Protein 6AIG (pdb70)

Foldseek 3Di:
DDPDPPPVQFFKKFKAQLVLVLLVLLLCVLFDQKWKWKQFQQGIWTWAGHPVNFKIKIKGDGCQLTPDIDGHPVDGMAIAIGGSVVVCVQSVVGDGPWMWMWTHDQFWIWIWIRDPDTDIDIGGRDDDDGDDDDDDPDDFQKKWKFFLVVVLVQLVVLVVFDFKWKWKDDQFKIKIWHDDDGDDIGIDIDGPPRPGTPDIHGNHIAMFMFGSVSVNSNSSSSVQARIWMWTHHHQAWIKIWGAGPSGMIMIMIGGTDD

Sequence (258 aa):
ATLDSEFTDYKAMFRYEAKVFKELVDSVSKILDEGLFIITGEGLRLRRGMDPARVALVDIEIPSSSFFDFYMAGDVERVELGVNMETLKGVVARAKKGDQLEVRVREDKVLFIVESVVLRRYLLPNLEVIVDVPEDISLEFDATATVIADVVKKTLRRDVELVGDIVEFDAGEDYLSIRSVGPERRRVETRLTRESPALIDLEVKEPATSSRYDVVGYLKRMLGVAKIAESIIELSFSTDKPLKMVFKSPDGSRVTYLLAPST

InterPro domains:
  IPR000730 Proliferating cell nuclear antigen, PCNA [MF_00317] (2-246)
  IPR000730 Proliferating cell nuclear antigen, PCNA [PTHR11352] (6-245)
  IPR022648 Proliferating cell nuclear antigen, PCNA, N-terminal [PF00705] (5-102)
  IPR022649 Proliferating cell nuclear antigen, PCNA, C-terminal [PF02747] (180-244)
  IPR022659 Proliferating cell nuclear antigen, PCNA, conserved site [PS01251] (31-54)
  IPR046938 DNA clamp superfamily [SSF55979] (4-116)
  IPR046938 DNA clamp superfamily [SSF55979] (126-244)

Structure (mmCIF, N/CA/C/O backbone):
data_6AIG
#
_entry.id   6AIG
#
_cell.length_a   69.028
_cell.length_b   69.028
_cell.length_c   120.857
_cell.angle_alpha   90.00
_cell.angle_beta   90.00
_cell.angle_gamma   90.00
#
_symmetry.space_group_name_H-M   'P 43 21 2'
#
loop_
_entity.id
_entity.type
_entity.pdbx_description
1 polymer 'DNA polymerase sliding clamp 1'
2 water water
#
loop_
_atom_site.group_PDB
_atom_site.id
_atom_site.type_symbol
_atom_site.label_atom_id
_atom_site.label_alt_id
_atom_site.label_comp_id
_atom_site.label_asym_id
_atom_site.label_entity_id
_atom_site.label_seq_id
_atom_site.pdbx_PDB_ins_code
_atom_site.Cartn_x
_atom_site.Cartn_y
_atom_site.Cartn_z
_atom_site.occupancy
_atom_site.B_iso_or_equiv
_atom_site.auth_seq_id
_atom_site.auth_comp_id
_atom_site.auth_asym_id
_atom_site.auth_atom_id
_atom_site.pdbx_PDB_model_num
ATOM 1 N N . ALA A 1 5 ? 44.385 36.555 21.494 1.00 38.03 5 ALA A N 1
ATOM 2 C CA . ALA A 1 5 ? 45.217 36.481 20.277 1.00 33.34 5 ALA A CA 1
ATOM 3 C C . ALA A 1 5 ? 46.123 35.243 20.375 1.00 28.34 5 ALA A C 1
ATOM 4 O O . ALA A 1 5 ? 46.466 34.755 21.456 1.00 25.98 5 ALA A O 1
ATOM 6 N N . THR A 1 6 ? 46.461 34.722 19.206 1.00 26.98 6 THR A N 1
ATOM 7 C CA . THR A 1 6 ? 47.267 33.539 19.072 1.00 26.53 6 THR A CA 1
ATOM 8 C C . THR A 1 6 ? 48.437 33.955 18.205 1.00 23.10 6 THR A C 1
ATOM 9 O O . THR A 1 6 ? 48.378 35.028 17.633 1.00 22.87 6 THR A O 1
ATOM 13 N N . LEU A 1 7 ? 49.386 33.041 17.999 1.00 21.10 7 LEU A N 1
ATOM 14 C CA . LEU A 1 7 ? 50.491 33.303 17.118 1.00 22.64 7 LEU A CA 1
ATOM 15 C C . LEU A 1 7 ? 50.069 33.205 15.649 1.00 27.15 7 LEU A C 1
ATOM 16 O O . LEU A 1 7 ? 50.827 33.583 14.807 1.00 31.18 7 LEU A O 1
ATOM 21 N N . ASP A 1 8 ? 48.884 32.681 15.370 1.00 31.00 8 ASP A N 1
ATOM 22 C CA . ASP A 1 8 ? 48.336 32.659 13.972 1.00 33.13 8 ASP A CA 1
ATOM 23 C C . ASP A 1 8 ? 47.892 34.078 13.565 1.00 34.74 8 ASP A C 1
ATOM 24 O O . ASP A 1 8 ? 47.235 34.785 14.319 1.00 35.14 8 ASP A O 1
ATOM 29 N N . SER A 1 9 ? 48.271 34.495 12.358 1.00 40.93 9 SER A N 1
ATOM 30 C CA . SER A 1 9 ? 47.879 35.812 11.855 1.00 49.90 9 SER A CA 1
ATOM 31 C C . SER A 1 9 ? 46.719 35.706 10.841 1.00 53.07 9 SER A C 1
ATOM 32 O O . SER A 1 9 ? 46.105 36.744 10.527 1.00 52.42 9 SER A O 1
ATOM 35 N N . GLU A 1 10 ? 46.409 34.479 10.365 1.00 46.98 10 GLU A N 1
ATOM 36 C CA . GLU A 1 10 ? 45.381 34.235 9.326 1.00 48.26 10 GLU A CA 1
ATOM 37 C C . GLU A 1 10 ? 44.183 33.496 9.950 1.00 49.74 10 GLU A C 1
ATOM 38 O O . GLU A 1 10 ? 44.373 32.536 10.730 1.00 42.46 10 GLU A O 1
ATOM 39 N N . PHE A 1 11 ? 42.967 33.998 9.657 1.00 50.74 11 PHE A N 1
ATOM 40 C CA . PHE A 1 11 ? 41.677 33.304 9.894 1.00 49.57 11 PHE A CA 1
ATOM 41 C C . PHE A 1 11 ? 41.361 33.168 11.397 1.00 51.18 11 PHE A C 1
ATOM 42 O O . PHE A 1 11 ? 40.924 32.111 11.853 1.00 45.36 11 PHE A O 1
ATOM 50 N N . THR A 1 12 ? 41.451 34.284 12.127 1.00 47.44 12 THR A N 1
ATOM 51 C CA . THR A 1 12 ? 41.555 34.299 13.577 1.00 48.60 12 THR A CA 1
ATOM 52 C C . THR A 1 12 ? 40.166 34.348 14.239 1.00 46.64 12 THR A C 1
ATOM 53 O O . THR A 1 12 ? 40.039 34.158 15.428 1.00 48.45 12 THR A O 1
ATOM 57 N N . ASP A 1 13 ? 39.121 34.568 13.446 1.00 48.04 13 ASP A N 1
ATOM 58 C CA . ASP A 1 13 ? 37.732 34.582 13.919 1.00 45.93 13 ASP A CA 1
ATOM 59 C C . ASP A 1 13 ? 37.126 33.159 13.886 1.00 34.97 13 ASP A C 1
ATOM 60 O O . ASP A 1 13 ? 36.075 32.925 14.486 1.00 35.67 13 ASP A O 1
ATOM 65 N N . TYR A 1 14 ? 37.800 32.199 13.246 1.00 31.10 14 TYR A N 1
ATOM 66 C CA . TYR A 1 14 ? 37.270 30.802 13.116 1.00 28.71 14 TYR A CA 1
ATOM 67 C C . TYR A 1 14 ? 37.525 29.988 14.400 1.00 28.60 14 TYR A C 1
ATOM 68 O O . TYR A 1 14 ? 38.456 30.234 15.092 1.00 32.42 14 TYR A O 1
ATOM 77 N N . LYS A 1 15 ? 36.661 29.021 14.716 1.00 24.07 15 LYS A N 1
ATOM 78 C CA . LYS A 1 15 ? 36.724 28.318 15.956 1.00 25.73 15 LYS A CA 1
ATOM 79 C C . LYS A 1 15 ? 37.400 26.956 15.773 1.00 24.20 15 LYS A C 1
ATOM 80 O O . LYS A 1 15 ? 37.802 26.365 16.740 1.00 24.06 15 LYS A O 1
ATOM 84 N N . ALA A 1 16 ? 37.403 26.408 14.557 1.00 18.42 16 ALA A N 1
ATOM 85 C CA . ALA A 1 16 ? 38.082 25.165 14.271 1.00 18.67 16 ALA A CA 1
ATOM 86 C C . ALA A 1 16 ? 38.581 25.199 12.844 1.00 17.09 16 ALA A C 1
ATOM 87 O O . ALA A 1 16 ? 38.045 25.927 11.981 1.00 16.62 16 ALA A O 1
ATOM 89 N N . MET A 1 17 ? 39.620 24.433 12.599 1.00 19.37 17 MET A N 1
ATOM 90 C CA . MET A 1 17 ? 40.133 24.238 11.247 1.00 22.72 17 MET A CA 1
ATOM 91 C C . MET A 1 17 ? 40.633 22.813 11.131 1.00 19.14 17 MET A C 1
ATOM 92 O O . MET A 1 17 ? 41.118 22.205 12.115 1.00 19.60 17 MET A O 1
ATOM 97 N N . PHE A 1 18 ? 40.540 22.285 9.928 1.00 17.84 18 PHE A N 1
ATOM 98 C CA . PHE A 1 18 ? 41.238 21.089 9.602 1.00 19.97 18 PHE A CA 1
ATOM 99 C C . PHE A 1 18 ? 41.643 21.096 8.144 1.00 19.62 18 PHE A C 1
ATOM 100 O O . PHE A 1 18 ? 41.081 21.851 7.294 1.00 16.53 18 PHE A O 1
ATOM 108 N N . ARG A 1 19 ? 42.621 20.259 7.859 1.00 17.44 19 ARG A N 1
ATOM 109 C CA . ARG A 1 19 ? 43.047 20.014 6.525 1.00 22.05 19 ARG A CA 1
ATOM 110 C C . ARG A 1 19 ? 43.114 18.518 6.343 1.00 23.37 19 ARG A C 1
ATOM 111 O O . ARG A 1 19 ? 43.628 17.813 7.255 1.00 25.04 19 ARG A O 1
ATOM 116 N N . TYR A 1 20 ? 42.722 18.083 5.151 1.00 21.71 20 TYR A N 1
ATOM 117 C CA . TYR A 1 20 ? 42.485 16.709 4.834 1.00 24.17 20 TYR A CA 1
ATOM 118 C C . TYR A 1 20 ? 42.626 16.526 3.324 1.00 24.70 20 TYR A C 1
ATOM 119 O O . TYR A 1 20 ? 42.740 17.485 2.558 1.00 24.62 20 TYR A O 1
ATOM 128 N N . GLU A 1 21 ? 42.643 15.278 2.904 1.00 25.77 21 GLU A N 1
ATOM 129 C CA . GLU A 1 21 ? 42.725 14.921 1.499 1.00 29.66 21 GLU A CA 1
ATOM 130 C C . GLU A 1 21 ? 41.341 15.138 0.859 1.00 26.61 21 GLU A C 1
ATOM 131 O O . GLU A 1 21 ? 40.384 14.472 1.216 1.00 23.73 21 GLU A O 1
ATOM 137 N N . ALA A 1 22 ? 41.272 16.034 -0.118 1.00 24.08 22 ALA A N 1
ATOM 138 C CA . ALA A 1 22 ? 40.020 16.413 -0.761 1.00 27.05 22 ALA A CA 1
ATOM 139 C C . ALA A 1 22 ? 39.323 15.193 -1.379 1.00 27.50 22 ALA A C 1
ATOM 140 O O . ALA A 1 22 ? 38.067 15.122 -1.372 1.00 23.32 22 ALA A O 1
ATOM 142 N N . LYS A 1 23 ? 40.101 14.248 -1.933 1.00 26.35 23 LYS A N 1
ATOM 143 C CA . LYS A 1 23 ? 39.498 13.104 -2.645 1.00 31.27 23 LYS A CA 1
ATOM 144 C C . LYS A 1 23 ? 38.870 12.139 -1.636 1.00 27.44 23 LYS A C 1
ATOM 145 O O . LYS A 1 23 ? 37.847 11.591 -1.910 1.00 25.97 23 LYS A O 1
ATOM 148 N N . VAL A 1 24 ? 39.503 11.933 -0.486 1.00 28.69 24 VAL A N 1
ATOM 149 C CA . VAL A 1 24 ? 38.932 11.030 0.506 1.00 30.59 24 VAL A CA 1
ATOM 150 C C . VAL A 1 24 ? 37.697 11.728 1.109 1.00 28.73 2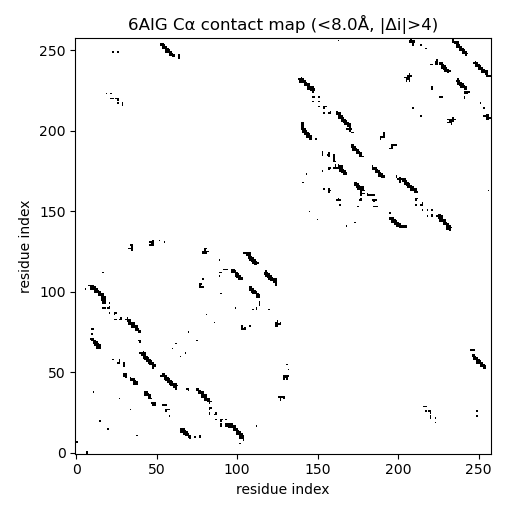4 VAL A C 1
ATOM 151 O O . VAL A 1 24 ? 36.660 11.128 1.266 1.00 28.24 24 VAL A O 1
ATOM 155 N N . PHE A 1 25 ? 37.797 13.035 1.344 1.00 25.53 25 PHE A N 1
ATOM 156 C CA . PHE A 1 25 ? 36.679 13.770 1.873 1.00 25.49 25 PHE A CA 1
ATOM 157 C C . PHE A 1 25 ? 35.473 13.691 0.915 1.00 25.41 25 PHE A C 1
ATOM 158 O O . PHE A 1 25 ? 34.333 13.483 1.361 1.00 24.33 25 PHE A O 1
ATOM 166 N N . LYS A 1 26 ? 35.722 13.747 -0.401 1.00 23.57 26 LYS A N 1
ATOM 167 C CA . LYS A 1 26 ? 34.686 13.654 -1.406 1.00 22.14 26 LYS A CA 1
ATOM 168 C C . LYS A 1 26 ? 33.989 12.294 -1.286 1.00 22.59 26 LYS A C 1
ATOM 169 O O . LYS A 1 26 ? 32.773 12.162 -1.422 1.00 19.04 26 LYS A O 1
ATOM 173 N N . GLU A 1 27 ? 34.785 11.252 -1.094 1.00 22.53 27 GLU A N 1
ATOM 174 C CA . GLU A 1 27 ? 34.224 9.902 -0.884 1.00 26.34 27 GLU A CA 1
ATOM 175 C C . GLU A 1 27 ? 33.414 9.843 0.424 1.00 23.20 27 GLU A C 1
ATOM 176 O O . GLU A 1 27 ? 32.382 9.218 0.463 1.00 19.05 27 GLU A O 1
ATOM 182 N N . LEU A 1 28 ? 33.896 10.471 1.511 1.00 21.90 28 LEU A N 1
ATOM 183 C CA . LEU A 1 28 ? 33.132 10.467 2.737 1.00 21.62 28 LEU A CA 1
ATOM 184 C C . LEU A 1 28 ? 31.818 11.248 2.569 1.00 21.50 28 LEU A C 1
ATOM 185 O O . LEU A 1 28 ? 30.738 10.766 2.964 1.00 18.90 28 LEU A O 1
ATOM 190 N N . VAL A 1 29 ? 31.873 12.405 1.889 1.00 18.83 29 VAL A N 1
ATOM 191 C CA . VAL A 1 29 ? 30.686 13.175 1.634 1.00 19.95 29 VAL A CA 1
ATOM 192 C C . VAL A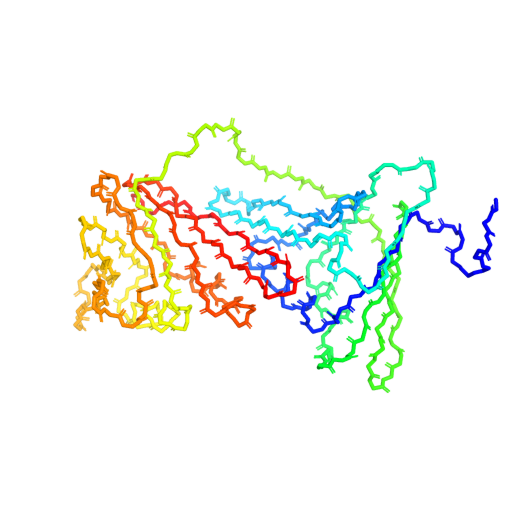 1 29 ? 29.652 12.369 0.840 1.00 19.07 29 VAL A C 1
ATOM 193 O O . VAL A 1 29 ? 28.468 12.431 1.131 1.00 17.67 29 VAL A O 1
ATOM 197 N N . ASP A 1 30 ? 30.080 11.727 -0.239 1.00 19.87 30 ASP A N 1
ATOM 198 C CA . ASP A 1 30 ? 29.188 10.927 -1.077 1.00 25.27 30 ASP A CA 1
ATOM 199 C C . ASP A 1 30 ? 28.513 9.810 -0.247 1.00 22.64 30 ASP A C 1
ATOM 200 O O . ASP A 1 30 ? 27.323 9.539 -0.383 1.00 22.62 30 ASP A O 1
ATOM 205 N N . SER A 1 31 ? 29.286 9.184 0.642 1.00 21.37 31 SER A N 1
ATOM 206 C CA . SER A 1 31 ? 28.740 8.119 1.483 1.00 22.32 31 SER A CA 1
ATOM 207 C C . SER A 1 31 ? 27.587 8.645 2.369 1.00 21.05 31 SER A C 1
ATOM 208 O O . SER A 1 31 ? 26.609 7.957 2.584 1.00 24.98 31 SER A O 1
ATOM 211 N N . VAL A 1 32 ? 27.670 9.893 2.836 1.00 21.14 32 VAL A N 1
ATOM 212 C CA . VAL A 1 32 ? 26.686 10.467 3.691 1.00 19.06 32 VAL A CA 1
AT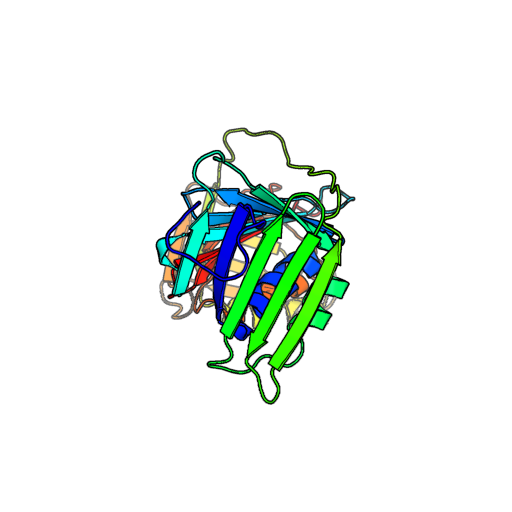OM 213 C C . VAL A 1 32 ? 25.467 10.855 2.841 1.00 18.34 32 VAL A C 1
ATOM 214 O O . VAL A 1 32 ? 24.305 10.638 3.247 1.00 16.93 32 VAL A O 1
ATOM 218 N N . SER A 1 33 ? 25.724 11.441 1.661 1.00 18.72 33 SER A N 1
ATOM 219 C CA . SER A 1 33 ? 24.677 11.948 0.784 1.00 21.77 33 SER A CA 1
ATOM 220 C C . SER A 1 33 ? 23.715 10.818 0.384 1.00 24.25 33 SER A C 1
ATOM 221 O O . SER A 1 33 ? 22.627 11.111 0.001 1.00 19.33 33 SER A O 1
ATOM 224 N N . LYS A 1 34 ? 24.125 9.553 0.496 1.00 24.94 34 LYS A N 1
ATOM 225 C CA . LYS A 1 34 ? 23.242 8.417 0.098 1.00 29.01 34 LYS A CA 1
ATOM 226 C C . LYS A 1 34 ? 22.110 8.286 1.128 1.00 27.45 34 LYS A C 1
ATOM 227 O O . LYS A 1 34 ? 21.035 7.821 0.833 1.00 29.40 34 LYS A O 1
ATOM 233 N N . ILE A 1 35 ? 22.359 8.772 2.342 1.00 23.77 35 ILE A N 1
ATOM 234 C CA . ILE A 1 35 ? 21.416 8.637 3.453 1.00 23.31 35 ILE A CA 1
ATOM 235 C C . ILE A 1 35 ? 20.728 9.967 3.787 1.00 23.62 35 ILE A C 1
ATOM 236 O O . ILE A 1 35 ? 19.543 9.938 4.086 1.00 23.94 35 ILE A O 1
ATOM 241 N N . LEU A 1 36 ? 21.501 11.067 3.859 1.00 20.23 36 LEU A N 1
ATOM 242 C CA . LEU A 1 36 ? 21.096 12.345 4.452 1.00 22.69 36 LEU A CA 1
ATOM 243 C C . LEU A 1 36 ? 21.124 13.428 3.377 1.00 21.75 36 LEU A C 1
ATOM 244 O O . LEU A 1 36 ? 22.087 13.477 2.631 1.00 23.03 36 LEU A O 1
ATOM 249 N N . ASP A 1 37 ? 20.164 14.347 3.402 1.00 23.45 37 ASP A N 1
ATOM 250 C CA . ASP A 1 37 ? 20.286 15.597 2.625 1.00 28.25 37 ASP A CA 1
ATOM 251 C C . ASP A 1 37 ? 21.190 16.621 3.343 1.00 24.21 37 ASP A C 1
ATOM 252 O O . ASP A 1 37 ? 21.955 17.267 2.708 1.00 22.86 37 ASP A O 1
ATOM 257 N N . GLU A 1 38 ? 20.955 16.888 4.626 1.00 21.18 38 GLU A N 1
ATOM 258 C CA . GLU A 1 38 ? 21.782 17.815 5.407 1.00 23.30 38 GLU A CA 1
ATOM 259 C C . GLU A 1 38 ? 22.389 17.020 6.563 1.00 23.56 38 GLU A C 1
ATOM 260 O O . GLU A 1 38 ? 21.698 16.145 7.118 1.00 23.23 38 GLU A O 1
ATOM 266 N N . GLY A 1 39 ? 23.657 17.303 6.897 1.00 19.13 39 GLY A N 1
ATOM 267 C CA . GLY A 1 39 ? 24.301 16.629 7.955 1.00 19.38 39 GLY A CA 1
ATOM 268 C C . GLY A 1 39 ? 24.915 17.609 8.913 1.00 17.10 39 GLY A C 1
ATOM 269 O O . GLY A 1 39 ? 25.213 18.743 8.560 1.00 18.94 39 GLY A O 1
ATOM 270 N N . LEU A 1 40 ? 25.041 17.176 10.156 1.00 16.33 40 LEU A N 1
ATOM 271 C CA . LEU A 1 40 ? 25.662 17.957 11.148 1.00 16.92 40 LEU A CA 1
ATOM 272 C C . LEU A 1 40 ? 26.978 17.261 11.530 1.00 16.80 40 LEU A C 1
ATOM 273 O O . LEU A 1 40 ? 26.949 16.226 12.149 1.00 21.08 40 LEU A O 1
ATOM 278 N N . PHE A 1 41 ? 28.094 17.802 11.069 1.00 14.95 41 PHE A N 1
ATOM 279 C CA . PHE A 1 41 ? 29.393 17.372 11.513 1.00 15.88 41 PHE A CA 1
ATOM 280 C C . PHE A 1 41 ? 29.704 18.032 12.843 1.00 16.56 41 PHE A C 1
ATOM 281 O O . PHE A 1 41 ? 29.394 19.230 13.037 1.00 17.95 41 PHE A O 1
ATOM 289 N N . ILE A 1 42 ? 30.341 17.280 13.718 1.00 14.07 42 ILE A N 1
ATOM 290 C CA . ILE A 1 42 ? 30.796 17.802 14.982 1.00 19.13 42 ILE A CA 1
ATOM 291 C C . ILE A 1 42 ? 32.315 17.706 14.990 1.00 18.54 42 ILE A C 1
ATOM 292 O O . ILE A 1 42 ? 32.859 16.642 14.701 1.00 18.22 42 ILE A O 1
ATOM 297 N N . ILE A 1 43 ? 32.975 18.801 15.346 1.00 17.37 43 ILE A N 1
ATOM 298 C CA . ILE A 1 43 ? 34.390 18.813 15.537 1.00 17.73 43 ILE A CA 1
ATOM 299 C C . ILE A 1 43 ? 34.652 18.951 17.041 1.00 17.65 43 ILE A C 1
ATOM 300 O O . ILE A 1 43 ? 34.136 19.867 17.650 1.00 16.19 43 ILE A O 1
ATOM 305 N N . THR A 1 44 ? 35.433 18.010 17.579 1.00 17.09 44 THR A N 1
ATOM 306 C CA . THR A 1 44 ? 35.956 18.032 18.930 1.00 19.68 44 THR A CA 1
ATOM 307 C C . THR A 1 44 ? 37.447 17.701 18.880 1.00 20.94 44 THR A C 1
ATOM 308 O O . THR A 1 44 ? 38.024 17.349 17.808 1.00 18.53 44 THR A O 1
ATOM 312 N N . GLY A 1 45 ? 38.070 17.731 20.064 1.00 21.17 45 GLY A N 1
ATOM 313 C CA . GLY A 1 45 ? 39.457 17.307 20.222 1.00 21.70 45 GLY A CA 1
ATOM 314 C C . GLY A 1 45 ? 39.691 15.918 19.692 1.00 21.79 45 GLY A C 1
ATOM 315 O O . GLY A 1 45 ? 40.756 15.614 19.254 1.00 26.98 45 GLY A O 1
ATOM 316 N N . GLU A 1 46 ? 38.671 15.065 19.672 1.00 20.24 46 GLU A N 1
ATOM 317 C CA . GLU A 1 46 ? 38.852 13.689 19.165 1.00 22.04 46 GLU A CA 1
ATOM 318 C C . GLU A 1 46 ? 38.887 13.627 17.629 1.00 21.34 46 GLU A C 1
ATOM 319 O O . GLU A 1 46 ? 39.343 12.651 17.094 1.00 19.70 46 GLU A O 1
ATOM 321 N N . GLY A 1 47 ? 38.351 14.648 16.952 1.00 19.85 47 GLY A N 1
ATOM 322 C CA . GLY A 1 47 ? 38.310 14.683 15.493 1.00 20.66 47 GLY A CA 1
ATOM 323 C C . GLY A 1 47 ? 36.909 15.042 15.015 1.00 18.50 47 GLY A C 1
ATOM 324 O O . GLY A 1 47 ? 36.234 15.787 15.677 1.00 18.11 47 GLY A O 1
ATOM 325 N N . LEU A 1 48 ? 36.519 14.510 13.849 1.00 15.99 48 LEU A N 1
ATOM 326 C CA . LEU A 1 48 ? 35.291 14.882 13.158 1.00 16.75 48 LEU A CA 1
ATOM 327 C C . LEU A 1 48 ? 34.360 13.673 13.236 1.00 17.02 48 LEU A C 1
ATOM 328 O O . LEU A 1 48 ? 34.811 12.541 13.121 1.00 15.63 48 LEU A O 1
ATOM 333 N N . ARG A 1 49 ? 33.093 13.932 13.517 1.00 16.15 49 ARG A N 1
ATOM 334 C CA . ARG A 1 49 ? 32.085 12.870 13.633 1.00 18.08 49 ARG A CA 1
ATOM 335 C C . ARG A 1 49 ? 30.776 13.387 13.012 1.00 18.69 49 ARG A C 1
ATOM 336 O O . ARG A 1 49 ? 30.422 14.584 13.154 1.00 14.74 49 ARG A O 1
ATOM 344 N N . LEU A 1 50 ? 30.053 12.500 12.346 1.00 15.68 50 LEU A N 1
ATOM 345 C CA . LEU A 1 50 ? 28.709 12.750 11.928 1.00 16.18 50 LEU A CA 1
ATOM 346 C C . LEU A 1 50 ? 27.929 11.451 12.136 1.00 18.30 50 LEU A C 1
ATOM 347 O O . LEU A 1 50 ? 28.451 10.358 11.835 1.00 15.80 50 LEU A O 1
ATOM 352 N N . ARG A 1 51 ? 26.672 11.572 12.558 1.00 16.99 51 ARG A N 1
ATOM 353 C CA A ARG A 1 51 ? 25.805 10.395 12.665 0.50 18.35 51 ARG A CA 1
ATOM 354 C CA B ARG A 1 51 ? 25.805 10.413 12.688 0.50 19.69 51 ARG A CA 1
ATOM 355 C C . ARG A 1 51 ? 24.374 10.865 12.400 1.00 20.96 51 ARG A C 1
ATOM 356 O O . ARG A 1 51 ? 23.914 11.845 13.008 1.00 25.25 51 ARG A O 1
ATOM 371 N N . GLY A 1 52 ? 23.676 10.214 11.472 1.00 17.24 52 GLY A N 1
ATOM 372 C CA . GLY A 1 52 ? 22.251 10.576 11.335 1.00 17.65 52 GLY A CA 1
ATOM 373 C C . GLY A 1 52 ? 21.513 9.550 10.517 1.00 17.10 52 GLY A C 1
ATOM 374 O O . GLY A 1 52 ? 22.130 8.701 9.827 1.00 12.45 52 GLY A O 1
ATOM 375 N N . MET A 1 53 ? 20.186 9.618 10.634 1.00 18.34 53 MET A N 1
ATOM 376 C CA . MET A 1 53 ? 19.289 8.700 10.001 1.00 20.13 53 MET A CA 1
ATOM 377 C C . MET A 1 53 ? 18.645 9.436 8.854 1.00 20.88 53 MET A C 1
ATOM 378 O O . MET A 1 53 ? 18.451 10.656 8.894 1.00 22.94 53 MET A O 1
ATOM 383 N N . ASP A 1 54 ? 18.212 8.656 7.882 1.00 18.59 54 ASP A N 1
ATOM 384 C CA . ASP A 1 54 ? 17.352 9.153 6.862 1.00 19.53 54 ASP A CA 1
ATOM 385 C C . ASP A 1 54 ? 15.964 9.455 7.445 1.00 20.45 54 ASP A C 1
ATOM 386 O O . ASP A 1 54 ? 15.618 9.006 8.547 1.00 17.18 54 ASP A O 1
ATOM 391 N N . PRO A 1 55 ? 15.114 10.195 6.707 1.00 25.52 55 PRO A N 1
ATOM 392 C CA . PRO A 1 55 ? 13.786 10.577 7.202 1.00 27.28 55 PRO A CA 1
ATOM 393 C C . PRO A 1 55 ? 12.861 9.390 7.528 1.00 29.07 55 PRO A C 1
ATOM 394 O O . PRO A 1 55 ? 12.059 9.452 8.470 1.00 29.84 55 PRO A O 1
ATOM 398 N N . ALA A 1 56 ? 13.011 8.281 6.807 1.00 25.93 56 ALA A N 1
ATOM 399 C CA . ALA A 1 56 ? 12.199 7.091 7.037 1.00 26.76 56 ALA A CA 1
ATOM 400 C C . ALA A 1 56 ? 12.692 6.335 8.285 1.00 23.19 56 ALA A C 1
ATOM 401 O O . ALA A 1 56 ? 12.041 5.472 8.777 1.00 21.59 56 ALA A O 1
ATOM 403 N N . ARG A 1 57 ? 13.861 6.687 8.829 1.00 19.16 57 ARG A N 1
ATOM 404 C CA . ARG A 1 57 ? 14.426 6.052 9.958 1.00 19.98 57 ARG A CA 1
ATOM 405 C C . ARG A 1 57 ? 14.742 4.599 9.627 1.00 18.24 57 ARG A C 1
ATOM 406 O O . ARG A 1 57 ? 14.716 3.751 10.491 1.00 16.87 57 ARG A O 1
ATOM 414 N N . VAL A 1 58 ? 15.068 4.348 8.364 1.00 16.47 58 VAL A N 1
ATOM 415 C CA . VAL A 1 58 ? 15.396 2.984 7.962 1.00 18.15 58 VAL A CA 1
ATOM 416 C C . VAL A 1 58 ? 16.915 2.793 7.868 1.00 16.35 58 VAL A C 1
ATOM 417 O O . VAL A 1 58 ? 17.408 1.647 7.963 1.00 18.16 58 VAL A O 1
ATOM 421 N N . ALA A 1 59 ? 17.668 3.880 7.651 1.00 14.19 59 ALA A N 1
ATOM 422 C CA . ALA A 1 59 ? 19.086 3.754 7.461 1.00 13.69 59 ALA A CA 1
ATOM 423 C C . ALA A 1 59 ? 19.789 4.827 8.255 1.00 14.06 59 ALA A C 1
ATOM 424 O O . ALA A 1 59 ? 19.230 5.929 8.402 1.00 12.20 59 ALA A O 1
ATOM 426 N N . LEU A 1 60 ? 21.012 4.507 8.689 1.00 13.42 60 LEU A N 1
ATOM 427 C CA . LEU A 1 60 ? 21.837 5.429 9.386 1.00 14.78 60 LEU A CA 1
ATOM 428 C C . LEU A 1 60 ? 23.251 5.421 8.807 1.00 14.28 60 LEU A C 1
ATOM 429 O O . LEU A 1 60 ? 23.787 4.391 8.402 1.00 13.68 60 LEU A O 1
ATOM 434 N N . VAL A 1 61 ? 23.908 6.572 8.860 1.00 12.34 61 VAL A N 1
ATOM 435 C CA . VAL A 1 61 ? 25.325 6.639 8.476 1.00 13.91 61 VAL A CA 1
ATOM 436 C C . VAL A 1 61 ? 26.047 7.308 9.626 1.00 14.75 61 VAL A C 1
ATOM 437 O O . VAL A 1 61 ? 25.493 8.252 10.306 1.00 13.59 61 VAL A O 1
ATOM 441 N N . ASP A 1 62 ? 27.271 6.852 9.841 1.00 13.97 62 ASP A N 1
ATOM 442 C CA . ASP A 1 62 ? 28.147 7.371 10.914 1.00 16.71 62 ASP A CA 1
ATOM 443 C C . ASP A 1 62 ? 29.544 7.516 10.278 1.00 18.37 62 ASP A C 1
ATOM 444 O O . ASP A 1 62 ? 30.052 6.564 9.764 1.00 16.86 62 ASP A O 1
ATOM 449 N N . ILE A 1 63 ? 30.126 8.706 10.318 1.00 17.15 63 ILE A N 1
ATOM 450 C CA . ILE A 1 63 ? 31.471 9.015 9.774 1.00 20.97 63 ILE A CA 1
ATOM 451 C C . ILE A 1 63 ? 32.334 9.390 10.959 1.00 20.94 63 ILE A C 1
ATOM 452 O O . ILE A 1 63 ? 31.869 10.201 11.751 1.00 16.54 63 ILE A O 1
ATOM 457 N N . GLU A 1 64 ? 33.576 8.868 11.026 1.00 19.67 64 GLU A N 1
ATOM 458 C CA . GLU A 1 64 ? 34.536 9.301 12.042 1.00 19.30 64 GLU A CA 1
ATOM 459 C C . GLU A 1 64 ? 35.893 9.499 11.357 1.00 22.21 64 GLU A C 1
ATOM 460 O O . GLU A 1 64 ? 36.323 8.637 10.580 1.00 23.43 64 GLU A O 1
ATOM 462 N N . ILE A 1 65 ? 36.482 10.693 11.530 1.00 20.79 65 ILE A N 1
ATOM 463 C CA . ILE A 1 65 ? 37.863 10.966 11.160 1.00 18.36 65 ILE A CA 1
ATOM 464 C C . ILE A 1 65 ? 38.573 11.376 12.443 1.00 20.36 65 ILE A C 1
ATOM 465 O O . ILE A 1 65 ? 38.292 12.442 12.989 1.00 16.44 65 ILE A O 1
ATOM 470 N N . PRO A 1 66 ? 39.444 10.513 12.986 1.00 19.84 66 PRO A N 1
ATOM 471 C CA . PRO A 1 66 ? 40.174 10.858 14.191 1.00 21.03 66 PRO A CA 1
ATOM 472 C C . PRO A 1 66 ? 41.086 12.071 13.901 1.00 17.90 66 PRO A C 1
ATOM 473 O O . PRO A 1 66 ? 41.643 12.243 12.787 1.00 14.87 66 PRO A O 1
ATOM 477 N N . SER A 1 67 ? 41.272 12.887 14.920 1.00 18.73 67 SER A N 1
ATOM 478 C CA . SER A 1 67 ? 42.072 14.077 14.788 1.00 22.37 67 SER A CA 1
ATOM 479 C C . SER A 1 67 ? 43.479 13.723 14.264 1.00 23.00 67 SER A C 1
ATOM 480 O O . SER A 1 67 ? 44.042 14.488 13.465 1.00 21.95 67 SER A O 1
ATOM 483 N N . SER A 1 68 ? 44.020 12.550 14.624 1.00 23.19 68 SER A N 1
ATOM 484 C CA . SER A 1 68 ? 45.348 12.129 14.112 1.00 27.95 68 SER A CA 1
ATOM 485 C C . SER A 1 68 ? 45.345 11.835 12.600 1.00 25.78 68 SER A C 1
ATOM 486 O O . SER A 1 68 ? 46.395 11.766 12.005 1.00 30.82 68 SER A O 1
ATOM 489 N N . SER A 1 69 ? 44.189 11.567 11.991 1.00 26.11 69 SER A N 1
ATOM 490 C CA . SER A 1 69 ? 44.126 11.358 10.559 1.00 25.25 69 SER A CA 1
ATOM 491 C C . SER A 1 69 ? 44.220 12.671 9.782 1.00 27.77 69 SER A C 1
ATOM 492 O O . SER A 1 69 ? 44.296 12.592 8.589 1.00 32.45 69 SER A O 1
ATOM 495 N N . PHE A 1 70 ? 44.133 13.846 10.427 1.00 22.56 70 PHE A N 1
ATOM 496 C CA . PHE A 1 70 ? 44.133 15.099 9.668 1.00 24.47 70 PHE A CA 1
ATOM 497 C C . PHE A 1 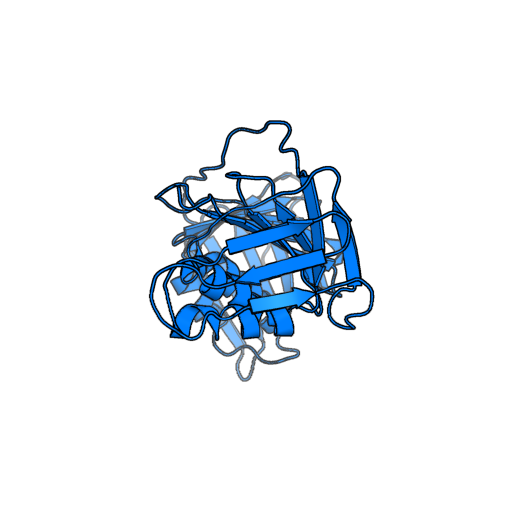70 ? 45.561 15.580 9.434 1.00 23.79 70 PHE A C 1
ATOM 498 O O . PHE A 1 70 ? 46.403 15.416 10.280 1.00 20.66 70 PHE A O 1
ATOM 50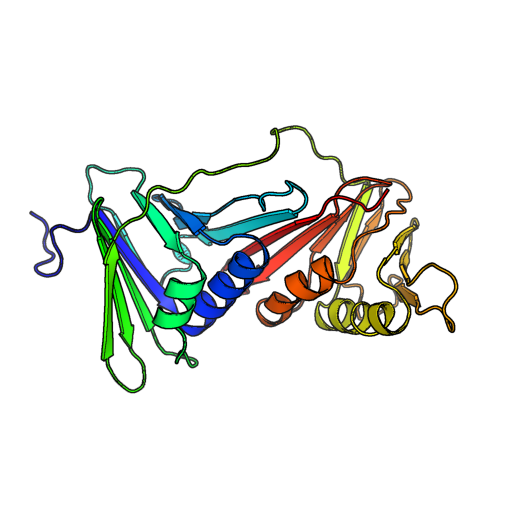6 N N . PHE A 1 71 ? 45.762 16.306 8.341 1.00 22.63 71 PHE A N 1
ATOM 507 C CA . PHE A 1 71 ? 47.056 16.909 8.060 1.00 21.72 71 PHE A CA 1
ATOM 508 C C . PHE A 1 71 ? 47.374 18.010 9.048 1.00 23.85 71 PHE A C 1
ATOM 509 O O . PHE A 1 71 ? 48.526 18.154 9.416 1.00 25.77 71 PHE A O 1
ATOM 517 N N . ASP A 1 72 ? 46.361 18.812 9.390 1.00 18.45 72 ASP A N 1
ATOM 518 C CA . ASP A 1 72 ? 46.387 19.809 10.342 1.00 20.64 72 ASP A CA 1
ATOM 519 C C . ASP A 1 72 ? 44.988 19.865 10.995 1.00 21.10 72 ASP A C 1
ATOM 520 O O . ASP A 1 72 ? 43.937 19.504 10.400 1.00 16.19 72 ASP A O 1
ATOM 525 N N . PHE A 1 73 ? 44.951 20.372 12.216 1.00 21.90 73 PHE A N 1
ATOM 526 C CA . PHE A 1 73 ? 43.724 20.322 12.996 1.00 23.26 73 PHE A CA 1
ATOM 527 C C . PHE A 1 73 ? 43.931 21.196 14.210 1.00 24.88 73 PHE A C 1
ATOM 528 O O . PHE A 1 73 ? 44.902 20.920 14.932 1.00 27.22 73 PHE A O 1
ATOM 536 N N . TYR A 1 74 ? 43.070 22.192 14.433 1.00 22.71 74 TYR A N 1
ATOM 537 C CA . TYR A 1 74 ? 43.002 22.821 15.711 1.00 24.91 74 TYR A CA 1
ATOM 538 C C . TYR A 1 74 ? 41.674 23.522 15.959 1.00 26.96 74 TYR A C 1
ATOM 539 O O . TYR A 1 74 ? 40.900 23.861 15.047 1.00 23.77 74 TYR A O 1
ATOM 548 N N . MET A 1 75 ? 41.436 23.762 17.241 1.00 21.30 75 MET A N 1
ATOM 549 C CA . MET A 1 75 ? 40.263 24.404 17.723 1.00 26.02 75 MET A CA 1
ATOM 550 C C . MET A 1 75 ? 40.650 25.582 18.614 1.00 28.78 75 MET A C 1
ATOM 551 O O . MET A 1 75 ? 41.660 25.521 19.347 1.00 28.48 75 MET A O 1
ATOM 556 N N . ALA A 1 76 ? 39.819 26.619 18.637 1.00 27.95 76 ALA A N 1
ATOM 557 C CA . ALA A 1 76 ? 40.094 27.764 19.510 1.00 32.40 76 ALA A CA 1
ATOM 558 C C . ALA A 1 76 ? 39.982 27.306 20.990 1.00 36.74 76 ALA A C 1
ATOM 559 O O . ALA A 1 76 ? 39.266 26.331 21.337 1.00 31.53 76 ALA A O 1
ATOM 561 N N . GLY A 1 77 ? 40.726 27.956 21.892 1.00 40.35 77 GLY A N 1
ATOM 562 C CA . GLY A 1 77 ? 40.867 27.441 23.279 1.00 38.73 77 GLY A CA 1
ATOM 563 C C . GLY A 1 77 ? 39.586 27.510 24.102 1.00 37.69 77 GLY A C 1
ATOM 564 O O . GLY A 1 77 ? 39.417 26.736 25.053 1.00 48.28 77 GLY A O 1
ATOM 565 N N . ASP A 1 78 ? 38.657 28.402 23.756 1.00 39.85 78 ASP A N 1
ATOM 566 C CA . ASP A 1 78 ? 37.444 28.568 24.559 1.00 46.71 78 ASP A CA 1
ATOM 567 C C . ASP A 1 78 ? 36.341 27.597 24.089 1.00 47.10 78 ASP A C 1
ATOM 568 O O . ASP A 1 78 ? 35.148 27.825 24.370 1.00 45.71 78 ASP A O 1
ATOM 573 N N . VAL A 1 79 ? 36.703 26.488 23.416 1.00 41.88 79 VAL A N 1
ATOM 574 C CA . VAL A 1 79 ? 35.667 25.716 22.714 1.00 35.05 79 VAL A CA 1
ATOM 575 C C . VAL A 1 79 ? 35.995 24.211 22.737 1.00 28.26 79 VAL A C 1
ATOM 576 O O . VAL A 1 79 ? 37.081 23.791 22.436 1.00 30.02 79 VAL A O 1
ATOM 580 N N . GLU A 1 80 ? 35.008 23.387 23.100 1.00 24.99 80 GLU A N 1
ATOM 581 C CA . GLU A 1 80 ? 35.151 21.959 23.163 1.00 24.66 80 GLU A CA 1
ATOM 582 C C . GLU A 1 80 ? 34.542 21.279 21.923 1.00 24.28 80 GLU A C 1
ATOM 583 O O . GLU A 1 80 ? 34.888 20.149 21.565 1.00 25.22 80 GLU A O 1
ATOM 585 N N . ARG A 1 81 ? 33.526 21.911 21.352 1.00 23.15 81 ARG A N 1
ATOM 586 C CA . ARG A 1 81 ? 32.712 21.312 20.330 1.00 21.95 81 ARG A CA 1
ATOM 587 C C . ARG A 1 81 ? 32.290 22.409 19.348 1.00 21.81 81 ARG A C 1
ATOM 588 O O . ARG A 1 81 ? 31.818 23.443 19.769 1.00 18.68 81 ARG A O 1
ATOM 596 N N . VAL A 1 82 ? 32.482 22.151 18.059 1.00 18.90 82 VAL A N 1
ATOM 597 C CA . VAL A 1 82 ? 32.126 23.095 16.982 1.00 19.21 82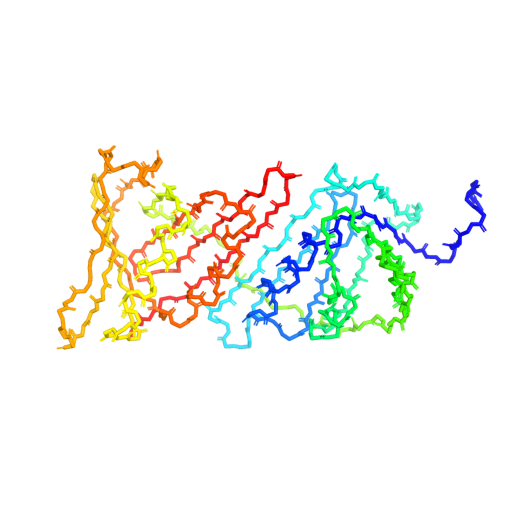 VAL A CA 1
ATOM 598 C C . VAL A 1 82 ? 31.259 22.332 15.964 1.00 18.07 82 VAL A C 1
ATOM 599 O O . VAL A 1 82 ? 31.688 21.303 15.466 1.00 18.68 82 VAL A O 1
ATOM 603 N N . GLU A 1 83 ? 30.051 22.803 15.713 1.00 16.13 83 GLU A N 1
ATOM 604 C CA . GLU A 1 83 ? 29.122 22.159 14.782 1.00 18.42 83 GLU A CA 1
ATOM 605 C C . GLU A 1 83 ? 29.301 22.763 13.384 1.00 17.52 83 GLU A C 1
ATOM 606 O O . GLU A 1 83 ? 29.459 23.973 13.236 1.00 18.56 83 GLU A O 1
ATOM 612 N N . LEU A 1 84 ? 29.132 21.919 12.374 1.00 16.58 84 LEU A N 1
ATOM 613 C CA . LEU A 1 84 ? 29.255 22.264 10.968 1.00 17.28 84 LEU A CA 1
ATOM 614 C C . LEU A 1 84 ? 28.037 21.630 10.292 1.00 15.62 84 LEU A C 1
ATOM 615 O O . LEU A 1 84 ? 28.031 20.469 10.059 1.00 15.90 84 LEU A O 1
ATOM 620 N N . GLY A 1 85 ? 26.983 22.414 10.085 1.00 16.05 85 GLY A N 1
ATOM 621 C CA . GLY A 1 85 ? 25.765 22.000 9.398 1.00 15.29 85 GLY A CA 1
ATOM 622 C C . GLY A 1 85 ? 25.886 22.288 7.905 1.00 15.69 85 GLY A C 1
ATOM 623 O O . GLY A 1 85 ? 26.130 23.434 7.454 1.00 14.35 85 GLY A O 1
ATOM 624 N N . VAL A 1 86 ? 25.687 21.259 7.079 1.00 16.37 86 VAL A N 1
ATOM 625 C CA . VAL A 1 86 ? 25.924 21.449 5.682 1.00 17.31 86 VAL A CA 1
ATOM 626 C C . VAL A 1 86 ? 25.002 20.520 4.882 1.00 20.11 86 VAL A C 1
ATOM 627 O O . VAL A 1 86 ? 24.646 19.370 5.294 1.00 17.65 86 VAL A O 1
ATOM 631 N N . ASN A 1 87 ? 24.580 21.049 3.741 1.00 17.85 87 ASN A N 1
ATOM 632 C CA . ASN A 1 87 ? 23.835 20.295 2.747 1.00 19.03 87 ASN A CA 1
ATOM 633 C C . ASN A 1 87 ? 24.805 19.453 1.914 1.00 17.76 87 ASN A C 1
ATOM 634 O O . ASN A 1 87 ? 25.753 19.987 1.383 1.00 14.24 87 ASN A O 1
ATOM 639 N N . ME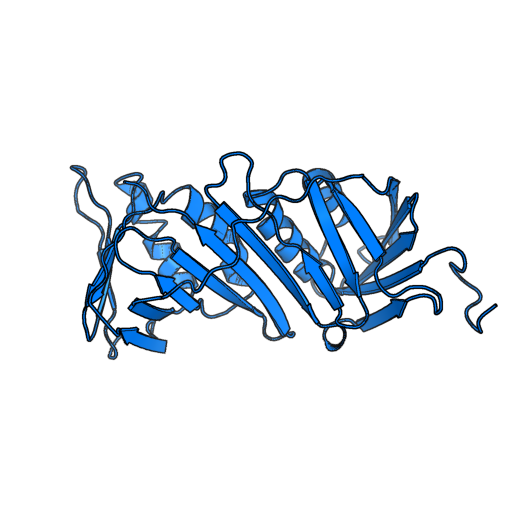T A 1 88 ? 24.514 18.136 1.739 1.00 16.50 88 MET A N 1
ATOM 640 C CA . MET A 1 88 ? 25.525 17.254 1.162 1.00 20.33 88 MET A CA 1
ATOM 641 C C . MET A 1 88 ? 25.680 17.549 -0.342 1.00 20.25 88 MET A C 1
ATOM 642 O O . MET A 1 88 ? 26.803 17.497 -0.848 1.00 15.99 88 MET A O 1
ATOM 647 N N . GLU A 1 89 ? 24.599 17.929 -1.025 1.00 18.17 89 GLU A N 1
ATOM 648 C CA . GLU A 1 89 ? 24.709 18.287 -2.469 1.00 20.72 89 GLU A CA 1
ATOM 649 C C . GLU A 1 89 ? 25.610 19.519 -2.650 1.00 18.23 89 GLU A C 1
ATOM 650 O O . GLU A 1 89 ? 26.456 19.557 -3.530 1.00 18.48 89 GLU A O 1
ATOM 656 N N . THR A 1 90 ? 25.503 20.494 -1.760 1.00 17.21 90 THR A N 1
ATOM 657 C CA . THR A 1 90 ? 26.362 21.662 -1.853 1.00 16.04 90 THR A CA 1
ATOM 658 C C . THR A 1 90 ? 27.828 21.270 -1.605 1.00 16.36 90 THR A C 1
ATOM 659 O O . THR A 1 90 ? 28.720 21.738 -2.278 1.00 16.00 90 THR A O 1
ATOM 663 N N . LEU A 1 91 ? 28.056 20.451 -0.583 1.00 17.66 91 LEU A N 1
ATOM 664 C CA . LEU A 1 91 ? 29.390 20.011 -0.222 1.00 19.54 91 LEU A CA 1
ATOM 665 C C . LEU A 1 91 ? 30.032 19.194 -1.349 1.00 19.63 91 LEU A C 1
ATOM 666 O O . LEU A 1 91 ? 31.234 19.330 -1.623 1.00 20.19 91 LEU A O 1
ATOM 671 N N . LYS A 1 92 ? 29.271 18.331 -2.026 1.00 22.50 92 LYS A N 1
ATOM 672 C CA . LYS A 1 92 ? 29.836 17.641 -3.237 1.00 22.76 92 LYS A CA 1
ATOM 673 C C . LYS A 1 92 ? 30.290 18.654 -4.275 1.00 23.88 92 LYS A C 1
ATOM 674 O O . LYS A 1 92 ? 31.326 18.471 -4.901 1.00 24.76 92 LYS A O 1
ATOM 680 N N . GLY A 1 93 ? 29.506 19.733 -4.463 1.00 19.69 93 GLY A N 1
ATOM 681 C CA . GLY A 1 93 ? 29.914 20.805 -5.344 1.00 18.44 93 GLY A CA 1
ATOM 682 C C . GLY A 1 93 ? 31.262 21.384 -4.932 1.00 18.04 93 GLY A C 1
ATOM 683 O O . GLY A 1 93 ? 32.043 21.771 -5.761 1.00 21.51 93 GLY A O 1
ATOM 684 N N . VAL A 1 94 ? 31.508 21.539 -3.631 1.00 18.55 94 VAL A N 1
ATOM 685 C CA . VAL A 1 94 ? 32.753 22.192 -3.173 1.00 18.76 94 VAL A CA 1
ATOM 686 C C . VAL A 1 94 ? 33.979 21.331 -3.550 1.00 21.12 94 VAL A C 1
ATOM 687 O O . VAL A 1 94 ? 35.059 21.860 -3.874 1.00 23.35 94 VAL A O 1
ATOM 691 N N . VAL A 1 95 ? 33.847 20.012 -3.432 1.00 21.62 95 VAL A N 1
ATOM 692 C CA . VAL A 1 95 ? 35.000 19.144 -3.602 1.00 26.34 95 VAL A CA 1
ATOM 693 C C . VAL A 1 95 ? 34.886 18.348 -4.906 1.00 28.42 95 VAL A C 1
ATOM 694 O O . VAL A 1 95 ? 35.674 17.377 -5.073 1.00 30.98 95 VAL A O 1
ATOM 698 N N . ALA A 1 96 ? 33.991 18.760 -5.811 1.00 27.46 96 ALA A N 1
ATOM 699 C CA . ALA A 1 96 ? 33.720 17.997 -7.008 1.00 32.36 96 ALA A CA 1
ATOM 700 C C . ALA A 1 96 ? 35.017 17.719 -7.800 1.00 35.44 96 ALA A C 1
ATOM 701 O O . ALA A 1 96 ? 35.235 16.622 -8.294 1.00 35.47 96 ALA A O 1
ATOM 703 N N . ARG A 1 97 ? 35.910 18.690 -7.934 1.00 36.92 97 ARG A N 1
ATOM 704 C CA . ARG A 1 97 ? 37.021 18.470 -8.889 1.00 49.00 97 ARG A CA 1
ATOM 705 C C . ARG A 1 97 ? 38.120 17.521 -8.334 1.00 52.60 97 ARG A C 1
ATOM 706 O O . ARG A 1 97 ? 39.011 17.169 -9.088 1.00 50.20 97 ARG A O 1
ATOM 708 N N . ALA A 1 98 ? 38.004 17.022 -7.085 1.00 46.59 98 ALA A N 1
ATOM 709 C CA . ALA A 1 98 ? 39.145 16.487 -6.279 1.00 46.63 98 ALA A CA 1
ATOM 710 C C . ALA A 1 98 ? 39.848 15.281 -6.931 1.00 43.13 98 ALA A C 1
ATOM 711 O O . ALA A 1 98 ? 39.217 14.316 -7.299 1.00 42.23 98 ALA A O 1
ATOM 713 N N . LYS A 1 99 ? 41.185 15.366 -6.986 1.00 44.14 99 LYS A N 1
ATOM 714 C CA . LYS A 1 99 ? 42.117 14.328 -7.421 1.00 40.02 99 LYS A CA 1
ATOM 715 C C . LYS A 1 99 ? 43.119 14.049 -6.292 1.00 40.76 99 LYS A C 1
ATOM 716 O O . LYS A 1 99 ? 43.246 14.832 -5.332 1.00 38.31 99 LYS A O 1
ATOM 719 N N . LYS A 1 100 ? 43.840 12.922 -6.399 1.00 37.55 100 LYS A N 1
ATOM 720 C CA . LYS A 1 100 ? 44.816 12.497 -5.394 1.00 38.83 100 LYS A CA 1
ATOM 721 C C . LYS A 1 100 ? 45.746 13.669 -5.073 1.00 33.26 100 LYS A C 1
ATOM 722 O O . LYS A 1 100 ? 46.206 14.329 -5.945 1.00 34.02 100 LYS A O 1
ATOM 725 N N . GLY A 1 101 ? 45.995 13.940 -3.792 1.00 37.35 101 GLY A N 1
ATOM 726 C CA . GLY A 1 101 ? 46.987 14.953 -3.419 1.00 35.72 101 GLY A CA 1
ATOM 727 C C . GLY A 1 101 ? 46.415 16.352 -3.328 1.00 33.32 101 GLY A C 1
ATOM 728 O O . GLY A 1 101 ? 47.068 17.231 -2.751 1.00 35.22 101 GLY A O 1
ATOM 729 N N . ASP A 1 102 ? 45.231 16.598 -3.916 1.00 32.06 102 ASP A N 1
ATOM 730 C CA . ASP A 1 102 ? 44.482 17.863 -3.621 1.00 31.18 102 ASP A CA 1
ATOM 731 C C . ASP A 1 102 ? 44.136 17.911 -2.115 1.00 27.28 102 ASP A C 1
ATOM 732 O O . ASP A 1 102 ? 43.678 16.942 -1.518 1.00 30.95 102 ASP A O 1
ATOM 737 N N . GLN A 1 103 ? 44.398 19.048 -1.507 1.00 24.23 103 GLN A N 1
ATOM 738 C CA . GLN A 1 103 ? 44.156 19.261 -0.112 1.00 30.35 103 GLN A CA 1
ATOM 739 C C . GLN A 1 103 ? 42.873 20.094 0.047 1.00 24.15 103 GLN A C 1
ATOM 740 O O . GLN A 1 103 ? 42.603 20.989 -0.711 1.00 23.63 103 GLN A O 1
ATOM 746 N N . LEU A 1 104 ? 42.104 19.774 1.072 1.00 22.36 104 LEU A N 1
ATOM 747 C CA . LEU A 1 104 ? 40.950 20.547 1.484 1.00 22.39 104 LEU A CA 1
ATOM 748 C C . LEU A 1 104 ? 41.278 21.146 2.847 1.00 21.15 104 LEU A C 1
ATOM 749 O O . LEU A 1 104 ? 41.812 20.458 3.743 1.00 24.99 104 LEU A O 1
ATOM 754 N N . GLU A 1 105 ? 41.001 22.426 2.999 1.00 16.32 105 GLU A N 1
ATOM 755 C CA . GLU A 1 105 ? 41.038 23.055 4.251 1.00 18.66 105 GLU A CA 1
ATOM 756 C C . GLU A 1 105 ? 39.653 23.585 4.590 1.00 18.03 105 GLU A C 1
ATOM 757 O O . GLU A 1 105 ? 39.002 24.202 3.734 1.00 15.88 105 GLU A O 1
ATOM 763 N N . VAL A 1 106 ? 39.244 23.367 5.831 1.00 15.77 106 VAL A N 1
ATOM 764 C CA . VAL A 1 106 ? 37.919 23.762 6.317 1.00 16.72 106 VAL A CA 1
ATOM 765 C C . VAL A 1 106 ? 38.100 24.561 7.595 1.00 14.97 106 VAL A C 1
ATOM 766 O O . VAL A 1 106 ? 38.798 24.125 8.505 1.00 16.02 106 VAL A O 1
ATOM 770 N N . ARG A 1 107 ? 37.501 25.746 7.671 1.00 15.21 107 ARG A N 1
ATOM 771 C CA . ARG A 1 107 ? 37.521 26.558 8.846 1.00 16.13 107 ARG A CA 1
ATOM 772 C C . ARG A 1 107 ? 36.081 26.902 9.195 1.00 18.10 107 ARG A C 1
ATOM 773 O O . ARG A 1 107 ? 35.275 27.208 8.299 1.00 17.57 107 ARG A O 1
ATOM 781 N N . VAL A 1 108 ? 35.753 26.787 10.470 1.00 16.24 108 VAL A N 1
ATOM 782 C CA . VAL A 1 108 ? 34.382 26.782 10.919 1.00 16.99 108 VAL A CA 1
ATOM 783 C C . VAL A 1 108 ? 34.209 27.844 12.007 1.00 19.19 108 VAL A C 1
ATOM 784 O O . VAL A 1 108 ? 35.050 27.980 12.907 1.00 18.71 108 VAL A O 1
ATOM 788 N N . ARG A 1 109 ? 33.166 28.654 11.849 1.00 18.40 109 ARG A N 1
ATOM 789 C CA . ARG A 1 109 ? 32.631 29.553 12.859 1.00 21.63 109 ARG A CA 1
ATOM 790 C C . ARG A 1 109 ? 31.134 29.293 12.950 1.00 21.47 109 ARG A C 1
ATOM 791 O O . ARG A 1 109 ? 30.568 28.603 12.050 1.00 18.97 109 ARG A O 1
ATOM 796 N N . GLU A 1 110 ? 30.467 29.973 13.889 1.00 19.70 110 GLU A N 1
ATOM 797 C CA . GLU A 1 110 ? 29.039 29.714 14.139 1.00 23.59 110 GLU A CA 1
ATOM 798 C C . GLU A 1 110 ? 28.172 30.115 12.940 1.00 22.21 110 GLU A C 1
ATOM 799 O O . GLU A 1 110 ? 27.208 29.448 12.683 1.00 24.24 110 GLU A O 1
ATOM 802 N N . ASP A 1 111 ? 28.572 31.137 12.174 1.00 22.87 111 ASP A N 1
ATOM 803 C CA . ASP A 1 111 ? 27.724 31.737 11.128 1.00 26.88 111 ASP A CA 1
ATOM 804 C C . ASP A 1 111 ? 28.227 31.350 9.735 1.00 25.38 111 ASP A C 1
ATOM 805 O O . ASP A 1 111 ? 27.509 31.539 8.778 1.00 26.65 111 ASP A O 1
ATOM 810 N N . LYS A 1 112 ? 29.447 30.788 9.607 1.00 20.45 112 LYS A N 1
ATOM 811 C CA . LYS A 1 112 ? 29.996 30.528 8.304 1.00 19.76 112 LYS A CA 1
ATOM 812 C C . LYS A 1 112 ? 31.098 29.466 8.323 1.00 18.06 112 LYS A C 1
ATOM 813 O O . LYS A 1 112 ? 31.717 29.209 9.352 1.00 16.93 112 LYS A O 1
ATOM 819 N N . VAL A 1 113 ? 31.250 28.836 7.149 1.00 15.72 113 VAL A N 1
ATOM 820 C CA . VAL A 1 113 ? 32.167 27.731 6.919 1.00 15.09 113 VAL A CA 1
ATOM 821 C C . VAL A 1 113 ? 32.946 28.025 5.644 1.00 17.20 113 VAL A C 1
ATOM 822 O O . VAL A 1 113 ? 32.353 28.121 4.518 1.00 16.37 113 VAL A O 1
ATOM 826 N N . LEU A 1 114 ? 34.264 28.176 5.820 1.00 16.27 114 LEU A N 1
ATOM 827 C CA . LEU A 1 114 ? 35.171 28.423 4.742 1.00 17.44 114 LEU A CA 1
ATOM 828 C C . LEU A 1 114 ? 35.756 27.109 4.264 1.00 16.92 114 LEU A C 1
ATOM 829 O O . LEU A 1 114 ? 36.269 26.313 5.053 1.00 18.89 114 LEU A O 1
ATOM 834 N N . PHE A 1 115 ? 35.724 26.894 2.956 1.00 14.96 115 PHE A N 1
ATOM 835 C CA . PHE A 1 115 ? 36.354 25.772 2.328 1.00 16.74 115 PHE A CA 1
ATOM 836 C C . PHE A 1 115 ? 37.390 26.270 1.323 1.00 19.51 115 PHE A C 1
ATOM 837 O O . PHE A 1 115 ? 37.093 27.143 0.500 1.00 21.06 115 PHE A O 1
ATOM 845 N N . ILE A 1 116 ? 38.588 25.710 1.382 1.00 18.79 116 ILE A N 1
ATOM 846 C CA . ILE A 1 116 ? 39.647 26.045 0.428 1.00 20.30 116 ILE A CA 1
ATOM 847 C C . ILE A 1 116 ? 40.142 24.717 -0.135 1.00 21.50 116 ILE A C 1
ATOM 848 O O . ILE A 1 116 ? 40.549 23.831 0.610 1.00 20.52 116 ILE A O 1
ATOM 853 N N . VAL A 1 117 ? 40.008 24.552 -1.449 1.00 18.16 117 VAL A N 1
ATOM 854 C CA . VAL A 1 117 ? 40.430 23.390 -2.094 1.00 20.06 117 VAL A CA 1
ATOM 855 C C . VAL A 1 117 ? 41.631 23.747 -2.993 1.00 22.00 117 VAL A C 1
ATOM 856 O O . VAL A 1 117 ? 41.520 24.571 -3.856 1.00 22.00 117 VAL A O 1
ATOM 860 N N . GLU A 1 118 ? 42.763 23.081 -2.775 1.00 20.82 118 GLU A N 1
ATOM 861 C CA . GLU A 1 118 ? 43.911 23.196 -3.621 1.00 26.41 118 GLU A CA 1
ATOM 862 C C . GLU A 1 118 ? 43.853 22.105 -4.698 1.00 28.97 118 GLU A C 1
ATOM 863 O O . GLU A 1 118 ? 44.236 20.971 -4.453 1.00 28.42 118 GLU A O 1
ATOM 869 N N . SER A 1 119 ? 43.357 22.480 -5.876 1.00 32.82 119 SER A N 1
ATOM 870 C CA . SER A 1 119 ? 43.281 21.615 -7.040 1.00 37.33 119 SER A CA 1
ATOM 871 C C . SER A 1 119 ? 44.083 22.276 -8.174 1.00 37.57 119 SER A C 1
ATOM 872 O O . SER A 1 119 ? 45.115 22.885 -7.917 1.00 34.09 119 SER A O 1
ATOM 875 N N . VAL A 1 120 ? 43.558 22.213 -9.403 1.00 38.79 120 VAL A N 1
ATOM 876 C CA . VAL A 1 120 ? 44.134 22.863 -10.572 1.00 40.59 120 VAL A CA 1
ATOM 877 C C . VAL A 1 120 ? 44.201 24.355 -10.303 1.00 34.53 120 VAL A C 1
ATOM 878 O O . VAL A 1 120 ? 45.209 25.006 -10.626 1.00 34.23 120 VAL A O 1
ATOM 882 N N . VAL A 1 121 ? 43.092 24.890 -9.782 1.00 29.71 121 VAL A N 1
ATOM 883 C CA . VAL A 1 121 ? 43.052 26.250 -9.310 1.00 32.45 121 VAL A CA 1
ATOM 884 C C . VAL A 1 121 ? 42.799 26.205 -7.791 1.00 28.79 121 VAL A C 1
ATOM 885 O O . VAL A 1 121 ? 42.464 25.177 -7.256 1.00 31.66 121 VAL A O 1
ATOM 889 N N . LEU A 1 122 ? 42.964 27.329 -7.112 1.00 28.26 122 LEU A N 1
ATOM 890 C CA . LEU A 1 122 ? 42.589 27.431 -5.734 1.00 31.72 122 LEU A CA 1
ATOM 891 C C . LEU A 1 122 ? 41.096 27.755 -5.680 1.00 32.15 122 LEU A C 1
ATOM 892 O O . LEU A 1 122 ? 40.712 28.787 -6.106 1.00 33.34 122 LEU A O 1
ATOM 897 N N . ARG A 1 123 ? 40.277 26.839 -5.173 1.00 25.69 123 ARG A N 1
ATOM 898 C CA . ARG A 1 123 ? 38.847 27.114 -5.056 1.00 25.47 123 ARG A CA 1
ATOM 899 C C . ARG A 1 123 ? 38.536 27.515 -3.612 1.00 23.24 123 ARG A C 1
ATOM 900 O O . ARG A 1 123 ? 38.977 26.842 -2.671 1.00 23.86 123 ARG A O 1
ATOM 908 N N . ARG A 1 124 ? 37.763 28.572 -3.434 1.00 20.80 124 ARG A N 1
ATOM 909 C CA . ARG A 1 124 ? 37.371 29.082 -2.140 1.00 22.34 124 ARG A CA 1
ATOM 910 C C . ARG A 1 124 ? 35.838 29.171 -2.088 1.00 21.87 124 ARG A C 1
ATOM 911 O O . ARG A 1 124 ? 35.227 29.672 -3.020 1.00 20.90 124 ARG A O 1
ATOM 919 N N . TYR A 1 125 ? 35.228 28.671 -1.019 1.00 16.50 125 TYR A N 1
ATOM 920 C CA . TYR A 1 125 ? 33.838 28.770 -0.824 1.00 17.35 125 TYR A CA 1
ATOM 921 C C . TYR A 1 125 ? 33.585 29.183 0.612 1.00 17.35 125 TYR A C 1
ATOM 922 O O . TYR A 1 125 ? 34.341 28.804 1.513 1.00 17.74 125 TYR A O 1
ATOM 931 N N . LEU A 1 126 ? 32.495 29.901 0.803 1.00 15.56 126 LEU A N 1
ATOM 932 C CA . LEU A 1 126 ? 32.097 30.385 2.042 1.00 16.62 126 LEU A CA 1
ATOM 933 C C . LEU A 1 126 ? 30.604 30.090 2.168 1.00 15.51 126 LEU A C 1
ATOM 934 O O . LEU A 1 126 ? 29.770 30.728 1.527 1.00 13.08 126 LEU A O 1
ATOM 939 N N . LEU A 1 127 ? 30.261 29.175 3.051 1.00 14.74 127 LEU A N 1
ATOM 940 C CA . LEU A 1 127 ? 28.895 28.681 3.166 1.00 15.80 127 LEU A CA 1
ATOM 941 C C . LEU A 1 127 ? 28.296 29.200 4.456 1.00 14.50 127 LEU A C 1
ATOM 942 O O . LEU A 1 127 ? 28.986 29.258 5.466 1.00 14.61 127 LEU A O 1
ATOM 947 N N . PRO A 1 128 ? 26.962 29.384 4.546 1.00 15.62 128 PRO A N 1
ATOM 948 C CA . PRO A 1 128 ? 26.309 29.550 5.835 1.00 15.45 128 PRO A CA 1
ATOM 949 C C . PRO A 1 128 ? 26.516 28.267 6.651 1.00 16.03 128 PRO A C 1
ATOM 950 O O . PRO A 1 128 ? 26.667 27.213 6.092 1.00 15.68 128 PRO A O 1
ATOM 954 N N . ASN A 1 129 ? 26.597 28.389 7.962 1.00 13.97 129 ASN A N 1
ATOM 955 C CA . ASN A 1 129 ? 26.606 27.242 8.836 1.00 15.27 129 ASN A CA 1
ATOM 956 C C . ASN A 1 129 ? 25.162 26.881 9.198 1.00 16.12 129 ASN A C 1
ATOM 957 O O . ASN A 1 129 ? 24.541 27.568 9.918 1.00 17.74 129 ASN A O 1
ATOM 962 N N . LEU A 1 130 ? 24.630 25.808 8.637 1.00 16.16 130 LEU A N 1
ATOM 963 C CA . LEU A 1 130 ? 23.220 25.462 8.796 1.00 17.99 130 LEU A CA 1
ATOM 964 C C . LEU A 1 130 ? 22.920 24.810 10.159 1.00 18.79 130 LEU A C 1
ATOM 965 O O . LEU A 1 130 ? 23.648 23.987 10.674 1.00 17.41 130 LEU A O 1
ATOM 970 N N . GLU A 1 131 ? 21.748 25.155 10.674 1.00 21.92 131 GLU A N 1
ATOM 971 C CA . GLU A 1 131 ? 21.052 24.451 11.756 1.00 25.04 131 GLU A CA 1
ATOM 972 C C . GLU A 1 131 ? 20.443 23.162 11.175 1.00 21.54 131 GLU A C 1
ATOM 973 O O . GLU A 1 131 ? 19.673 23.191 10.209 1.00 20.91 131 GLU A O 1
ATOM 978 N N . VAL A 1 132 ? 20.894 22.015 11.651 1.00 19.15 132 VAL A N 1
ATOM 979 C CA . VAL A 1 132 ? 20.470 20.729 11.144 1.00 20.19 132 VAL A CA 1
ATOM 980 C C . VAL A 1 132 ? 19.902 19.921 12.316 1.00 21.90 132 VAL A C 1
ATOM 981 O O . VAL A 1 132 ? 20.618 19.736 13.280 1.00 21.90 132 VAL A O 1
ATOM 985 N N . ILE A 1 133 ? 18.715 19.321 12.156 1.00 21.21 133 ILE A N 1
ATOM 986 C CA . ILE A 1 133 ? 18.147 18.371 13.136 1.00 25.14 133 ILE A CA 1
ATOM 987 C C . ILE A 1 133 ? 18.890 17.035 13.002 1.00 23.18 133 ILE A C 1
ATOM 988 O O . ILE A 1 133 ? 19.054 16.497 11.902 1.00 25.74 133 ILE A O 1
ATOM 993 N N . VAL A 1 134 ? 19.378 16.507 14.109 1.00 23.24 134 VAL A N 1
ATOM 994 C CA . VAL A 1 134 ? 19.973 15.148 14.119 1.00 23.30 134 VAL A CA 1
ATOM 995 C C . VAL A 1 134 ? 18.934 14.160 14.672 1.00 23.35 134 VAL A C 1
ATOM 996 O O . VAL A 1 134 ? 18.330 14.438 15.705 1.00 20.47 134 VAL A O 1
ATOM 1000 N N . ASP A 1 135 ? 18.745 13.038 13.978 1.00 22.98 135 ASP A N 1
ATOM 1001 C CA . ASP A 1 135 ? 17.914 11.925 14.492 1.00 26.18 135 ASP A CA 1
ATOM 1002 C C . ASP A 1 135 ? 18.763 10.659 14.556 1.00 24.03 135 ASP A C 1
ATOM 1003 O O . ASP A 1 135 ? 19.314 10.203 13.542 1.00 24.85 135 ASP A O 1
ATOM 1008 N N . VAL A 1 136 ? 18.809 10.047 15.722 1.00 21.56 136 VAL A N 1
ATOM 1009 C CA . VAL A 1 136 ? 19.512 8.786 15.842 1.00 24.33 136 VAL A CA 1
ATOM 1010 C C . VAL A 1 136 ? 18.616 7.794 16.570 1.00 23.11 136 VAL A C 1
ATOM 1011 O O . VAL A 1 136 ? 17.681 8.158 17.251 1.00 25.14 136 VAL A O 1
ATOM 1015 N N . PRO A 1 137 ? 18.829 6.493 16.377 1.00 25.76 137 PRO A N 1
ATOM 1016 C CA . PRO A 1 137 ? 18.002 5.513 17.062 1.00 30.81 137 PRO A CA 1
ATOM 1017 C C . PRO A 1 137 ? 18.444 5.426 18.538 1.00 31.99 137 PRO A C 1
ATOM 1018 O O . PRO A 1 137 ? 19.567 5.870 18.940 1.00 29.72 137 PRO A O 1
ATOM 1022 N N . GLU A 1 138 ? 17.569 4.851 19.339 1.00 38.57 138 GLU A N 1
ATOM 1023 C CA . GLU A 1 138 ? 17.760 4.695 20.792 1.00 50.10 138 GLU A CA 1
ATOM 1024 C C . GLU A 1 138 ? 19.044 3.891 21.075 1.00 47.57 138 GLU A C 1
ATOM 1025 O O . GLU A 1 138 ? 19.334 2.894 20.420 1.00 45.23 138 GLU A O 1
ATOM 1031 N N . ASP A 1 139 ? 19.818 4.330 22.070 1.00 48.80 139 ASP A N 1
ATOM 1032 C CA . ASP A 1 139 ? 21.057 3.639 22.451 1.00 53.84 139 ASP A CA 1
ATOM 1033 C C . ASP A 1 139 ? 20.733 2.439 23.361 1.00 57.43 139 ASP A C 1
ATOM 1034 O O . ASP A 1 139 ? 20.415 2.643 24.530 1.00 53.71 139 ASP A O 1
ATOM 1039 N N . ILE A 1 140 ? 20.827 1.211 22.813 1.00 54.21 140 ILE A N 1
ATOM 1040 C CA . ILE A 1 140 ? 20.597 -0.052 23.539 1.00 56.70 140 ILE A CA 1
ATOM 1041 C C . ILE A 1 140 ? 21.757 -1.014 23.237 1.00 56.71 140 ILE A C 1
ATOM 1042 O O . ILE A 1 140 ? 22.607 -0.735 22.411 1.00 58.71 140 ILE A O 1
ATOM 1047 N N . SER A 1 141 ? 21.800 -2.153 23.928 1.00 64.48 141 SER A N 1
ATOM 1048 C CA . SER A 1 141 ? 22.671 -3.256 23.503 1.00 70.13 141 SER A CA 1
ATOM 1049 C C . SER A 1 141 ? 22.125 -3.819 22.180 1.00 72.44 141 SER A C 1
ATOM 1050 O O . SER A 1 141 ? 21.116 -4.531 22.173 1.00 76.06 141 SER A O 1
ATOM 1053 N N . LEU A 1 142 ? 22.734 -3.426 21.054 1.00 72.83 142 LEU A N 1
ATOM 1054 C CA . LEU A 1 142 ? 22.539 -4.136 19.791 1.00 66.16 142 LEU A CA 1
ATOM 1055 C C . LEU A 1 142 ? 23.454 -5.365 19.826 1.00 65.78 142 LEU A C 1
ATOM 1056 O O . LEU A 1 142 ? 24.677 -5.252 19.958 1.00 65.46 142 LEU A O 1
ATOM 1058 N N . GLU A 1 143 ? 22.824 -6.539 19.787 1.00 65.45 143 GLU A N 1
ATOM 1059 C CA . GLU A 1 143 ? 23.497 -7.815 19.751 1.00 63.00 143 GLU A CA 1
ATOM 1060 C C . GLU A 1 143 ? 23.573 -8.252 18.280 1.00 48.44 143 GLU A C 1
ATOM 1061 O O . GLU A 1 143 ? 22.590 -8.154 17.544 1.00 66.49 143 GLU A O 1
ATOM 1063 N N . PHE A 1 144 ? 24.743 -8.705 17.845 1.00 35.95 144 PHE A N 1
ATOM 1064 C CA . PHE A 1 144 ? 24.891 -9.262 16.500 1.00 34.04 144 PHE A CA 1
ATOM 1065 C C . PHE A 1 144 ? 25.239 -10.744 16.621 1.00 34.58 144 PHE A C 1
ATOM 1066 O O . PHE A 1 144 ? 26.290 -11.096 17.133 1.00 32.70 144 PHE A O 1
ATOM 1074 N N . ASP A 1 145 ? 24.329 -11.591 16.122 1.00 29.83 145 ASP A N 1
ATOM 1075 C CA . ASP A 1 145 ? 24.535 -13.012 16.106 1.00 29.56 145 ASP A CA 1
ATOM 1076 C C . ASP A 1 145 ? 25.612 -13.455 15.110 1.00 29.17 145 ASP A C 1
ATOM 1077 O O . ASP A 1 145 ? 26.235 -14.491 15.310 1.00 29.04 145 ASP A O 1
ATOM 1082 N N . ALA A 1 146 ? 25.805 -12.707 14.022 1.00 23.40 146 ALA A N 1
ATOM 1083 C CA . ALA A 1 146 ? 26.703 -13.099 13.003 1.00 20.69 146 ALA A CA 1
ATOM 1084 C C . ALA A 1 146 ? 27.551 -11.915 12.607 1.00 20.79 146 ALA A C 1
ATOM 1085 O O . ALA A 1 146 ? 26.998 -10.882 12.359 1.00 20.94 146 ALA A O 1
ATOM 1087 N N . THR A 1 147 ? 28.853 -12.121 12.473 1.00 22.26 147 THR A N 1
ATOM 1088 C CA . THR A 1 147 ? 29.787 -11.119 11.974 1.00 24.50 147 THR A CA 1
ATOM 1089 C C . THR A 1 147 ? 30.697 -11.792 10.946 1.00 23.00 147 THR A C 1
ATOM 1090 O O . THR A 1 147 ? 31.040 -13.004 11.071 1.00 23.44 147 THR A O 1
ATOM 1094 N N . ALA A 1 148 ? 31.068 -11.035 9.914 1.00 19.89 148 ALA A N 1
ATOM 1095 C CA . ALA A 1 148 ? 31.929 -11.484 8.846 1.00 21.56 148 ALA A CA 1
ATOM 1096 C C . ALA A 1 148 ? 32.720 -10.307 8.293 1.00 24.02 148 ALA A C 1
ATOM 1097 O O . ALA A 1 148 ? 32.191 -9.164 8.232 1.00 23.35 148 ALA A O 1
ATOM 1099 N N . THR A 1 149 ? 33.996 -10.532 7.997 1.00 21.42 149 THR A N 1
ATOM 1100 C CA . THR A 1 149 ? 34.789 -9.592 7.227 1.00 21.45 149 THR A CA 1
ATOM 1101 C C . THR A 1 149 ? 34.940 -10.192 5.828 1.00 19.69 149 THR A C 1
ATOM 1102 O O . THR A 1 149 ? 35.399 -11.335 5.685 1.00 20.84 149 THR A O 1
ATOM 1106 N N . VAL A 1 150 ? 34.563 -9.418 4.827 1.00 16.21 150 VAL A N 1
ATOM 1107 C CA . VAL A 1 150 ? 34.498 -9.820 3.466 1.00 20.81 150 VAL A CA 1
ATOM 1108 C C . VAL A 1 150 ? 35.161 -8.781 2.584 1.00 19.97 150 VAL A C 1
ATOM 1109 O O . VAL A 1 150 ? 35.016 -7.590 2.827 1.00 24.23 150 VAL A O 1
ATOM 1113 N N . ILE A 1 151 ? 35.880 -9.230 1.556 1.00 22.79 151 ILE A N 1
ATOM 1114 C CA . ILE A 1 151 ? 36.405 -8.338 0.520 1.00 22.25 151 ILE A CA 1
ATOM 1115 C C . ILE A 1 151 ? 35.222 -7.553 -0.057 1.00 21.54 151 ILE A C 1
ATOM 1116 O O . ILE A 1 151 ? 34.229 -8.113 -0.511 1.00 21.58 151 ILE A O 1
ATOM 1121 N N . ALA A 1 152 ? 35.346 -6.227 -0.060 1.00 22.96 152 ALA A N 1
ATOM 1122 C CA . ALA A 1 152 ? 34.243 -5.356 -0.334 1.00 25.32 152 ALA A CA 1
ATOM 1123 C C . ALA A 1 152 ? 33.770 -5.507 -1.784 1.00 25.78 152 ALA A C 1
ATOM 1124 O O . ALA A 1 152 ? 32.581 -5.448 -2.044 1.00 23.42 152 ALA A O 1
ATOM 1126 N N . ASP A 1 153 ? 34.717 -5.662 -2.714 1.00 27.73 153 ASP A N 1
ATOM 1127 C CA . ASP A 1 153 ? 34.380 -5.787 -4.143 1.00 28.61 153 ASP A CA 1
ATOM 1128 C C . ASP A 1 153 ? 33.494 -7.015 -4.347 1.00 27.41 153 ASP A C 1
ATOM 1129 O O . ASP A 1 153 ? 32.638 -7.024 -5.203 1.00 28.08 153 ASP A O 1
ATOM 1131 N N . VAL A 1 154 ? 33.680 -8.056 -3.540 1.00 27.10 154 VAL A N 1
ATOM 1132 C CA . VAL A 1 154 ? 32.864 -9.254 -3.712 1.00 25.31 154 VAL A CA 1
ATOM 1133 C C . VAL A 1 154 ? 31.429 -8.995 -3.246 1.00 22.86 154 VAL A C 1
ATOM 1134 O O . VAL A 1 154 ? 30.452 -9.474 -3.861 1.00 24.34 154 VAL A O 1
ATOM 1138 N N . VAL A 1 155 ? 31.267 -8.253 -2.147 1.00 20.95 155 VAL A N 1
ATOM 1139 C CA . VAL A 1 155 ? 29.916 -7.928 -1.695 1.00 21.45 155 VAL A CA 1
ATOM 1140 C C . VAL A 1 155 ? 29.215 -7.051 -2.765 1.00 20.72 155 VAL A C 1
ATOM 1141 O O . VAL A 1 155 ? 28.040 -7.211 -3.050 1.00 19.87 155 VAL A O 1
ATOM 1145 N N . LYS A 1 156 ? 29.935 -6.046 -3.256 1.00 22.67 156 LYS A N 1
ATOM 1146 C CA . LYS A 1 156 ? 29.403 -5.111 -4.240 1.00 26.51 156 LYS A CA 1
ATOM 1147 C C . LYS A 1 156 ? 28.970 -5.867 -5.501 1.00 26.66 156 LYS A C 1
ATOM 1148 O O . LYS A 1 156 ? 27.887 -5.659 -5.980 1.00 24.32 156 LYS A O 1
ATOM 1154 N N . LYS A 1 157 ? 29.818 -6.778 -5.998 1.00 24.56 157 LYS A N 1
ATOM 1155 C CA . LYS A 1 157 ? 29.471 -7.560 -7.202 1.00 29.52 157 LYS A CA 1
ATOM 1156 C C . LYS A 1 157 ? 28.271 -8.482 -6.934 1.00 26.23 157 LYS A C 1
ATOM 1157 O O . LYS A 1 157 ? 27.411 -8.684 -7.801 1.00 25.33 157 LYS A O 1
ATOM 1163 N N . THR A 1 158 ? 28.181 -9.034 -5.719 1.00 22.76 158 THR A N 1
ATOM 1164 C CA . THR A 1 158 ? 27.043 -9.866 -5.345 1.00 21.25 158 THR A CA 1
ATOM 1165 C C . THR A 1 158 ? 25.739 -9.071 -5.373 1.00 20.78 158 THR A C 1
ATOM 1166 O O . THR A 1 158 ? 24.729 -9.548 -5.917 1.00 20.71 158 THR A O 1
ATOM 1170 N N . LEU A 1 159 ? 25.752 -7.868 -4.807 1.00 19.04 159 LEU A N 1
ATOM 1171 C CA . LEU A 1 159 ? 24.597 -7.064 -4.765 1.00 20.38 159 LEU A CA 1
ATOM 1172 C C . LEU A 1 159 ? 24.175 -6.657 -6.185 1.00 22.79 159 LEU A C 1
ATOM 1173 O O . LEU A 1 159 ? 22.987 -6.594 -6.472 1.00 22.87 159 LEU A O 1
ATOM 1178 N N . ARG A 1 160 ? 25.162 -6.329 -7.010 1.00 22.77 160 ARG A N 1
ATOM 1179 C CA A ARG A 1 160 ? 24.922 -6.028 -8.437 0.50 23.41 160 ARG A CA 1
ATOM 1180 C CA B ARG A 1 160 ? 24.940 -6.039 -8.428 0.50 26.90 160 ARG A CA 1
ATOM 1181 C C . ARG A 1 160 ? 24.105 -7.166 -9.052 1.00 25.33 160 ARG A C 1
ATOM 1182 O O . ARG A 1 160 ? 23.044 -6.945 -9.662 1.00 23.08 160 ARG A O 1
ATOM 1197 N N . ASP A 1 161 ? 24.571 -8.404 -8.845 1.00 22.74 161 ASP A N 1
ATOM 1198 C CA . ASP A 1 161 ? 23.983 -9.578 -9.438 1.00 25.18 161 ASP A CA 1
ATOM 1199 C C . ASP A 1 161 ? 22.586 -9.857 -8.860 1.00 21.38 161 ASP A C 1
ATOM 1200 O O . ASP A 1 161 ? 21.628 -10.148 -9.610 1.00 21.24 161 ASP A O 1
ATOM 1205 N N . VAL A 1 162 ? 22.423 -9.720 -7.546 1.00 19.03 162 VAL A N 1
ATOM 1206 C CA . VAL A 1 162 ? 21.101 -9.881 -6.912 1.00 18.95 162 VAL A CA 1
ATOM 1207 C C . VAL A 1 162 ? 20.082 -8.904 -7.519 1.00 19.19 162 VAL A C 1
ATOM 1208 O O . VAL A 1 162 ? 18.892 -9.222 -7.763 1.00 18.61 162 VAL A O 1
ATOM 1212 N N . GLU A 1 163 ? 20.513 -7.675 -7.711 1.00 18.09 163 GLU A N 1
ATOM 1213 C CA . GLU A 1 163 ? 19.616 -6.644 -8.219 1.00 24.30 163 GLU A CA 1
ATOM 1214 C C . GLU A 1 163 ? 19.136 -6.949 -9.648 1.00 23.95 163 GLU A C 1
ATOM 1215 O O . GLU A 1 163 ? 18.008 -6.530 -10.028 1.00 26.53 163 GLU A O 1
ATOM 1221 N N . LEU A 1 164 ? 19.926 -7.698 -10.422 1.00 24.09 164 LEU A N 1
ATOM 1222 C CA . LEU A 1 164 ? 19.463 -8.198 -11.725 1.00 25.09 164 LEU A CA 1
ATOM 1223 C C . LEU A 1 164 ? 18.167 -8.988 -11.561 1.00 24.32 164 LEU A C 1
ATOM 1224 O O . LEU A 1 164 ? 17.391 -9.020 -12.470 1.00 26.11 164 LEU A O 1
ATOM 1229 N N . VAL A 1 165 ? 17.988 -9.718 -10.468 1.00 22.81 165 VAL A N 1
ATOM 1230 C CA . VAL A 1 165 ? 16.881 -10.626 -10.425 1.00 22.63 165 VAL A CA 1
ATOM 1231 C C . VAL A 1 165 ? 15.836 -10.269 -9.358 1.00 25.39 165 VAL A C 1
ATOM 1232 O O . VAL A 1 165 ? 14.788 -10.864 -9.395 1.00 29.83 165 VAL A O 1
ATOM 1236 N N . GLY A 1 166 ? 16.051 -9.285 -8.457 1.00 22.80 166 GLY A N 1
ATOM 1237 C CA . GLY A 1 166 ? 14.960 -8.879 -7.488 1.00 21.52 166 GLY A CA 1
ATOM 1238 C C . GLY A 1 166 ? 15.385 -7.666 -6.670 1.00 20.99 166 GLY A C 1
ATOM 1239 O O . GLY A 1 166 ? 16.492 -7.173 -6.833 1.00 20.07 166 GLY A O 1
ATOM 1240 N N . ASP A 1 167 ? 14.554 -7.227 -5.743 1.00 21.31 167 ASP A N 1
ATOM 1241 C CA . ASP A 1 167 ? 14.882 -5.978 -5.036 1.00 25.40 167 ASP A CA 1
ATOM 1242 C C . ASP A 1 167 ? 15.167 -6.266 -3.563 1.00 23.22 167 ASP A C 1
ATOM 1243 O O . ASP A 1 167 ? 15.438 -5.329 -2.820 1.00 21.43 167 ASP A O 1
ATOM 1248 N N . ILE A 1 168 ? 15.227 -7.555 -3.187 1.00 19.74 168 ILE A N 1
ATOM 1249 C CA . ILE A 1 168 ? 15.492 -7.937 -1.819 1.00 20.86 168 ILE A CA 1
ATOM 1250 C C . ILE A 1 168 ? 16.713 -8.874 -1.833 1.00 21.64 168 ILE A C 1
ATOM 1251 O O . ILE A 1 168 ? 16.810 -9.725 -2.717 1.00 18.16 168 ILE A O 1
ATOM 1256 N N . VAL A 1 169 ? 17.646 -8.688 -0.891 1.00 18.00 169 VAL A N 1
ATOM 1257 C CA . VAL A 1 169 ? 18.816 -9.548 -0.729 1.00 17.90 169 VAL A CA 1
ATOM 1258 C C . VAL A 1 169 ? 18.691 -10.169 0.646 1.00 20.20 169 VAL A C 1
ATOM 1259 O O . VAL A 1 169 ? 18.308 -9.502 1.591 1.00 20.30 169 VAL A O 1
ATOM 1263 N N . GLU A 1 170 ? 18.959 -11.464 0.720 1.00 20.31 170 GLU A N 1
ATOM 1264 C CA . GLU A 1 170 ? 18.932 -12.207 1.972 1.00 20.87 170 GLU A CA 1
ATOM 1265 C C . GLU A 1 170 ? 20.374 -12.541 2.372 1.00 20.61 170 GLU A C 1
ATOM 1266 O O . GLU A 1 170 ? 21.174 -12.988 1.556 1.00 20.90 170 GLU A O 1
ATOM 1272 N N . PHE A 1 171 ? 20.700 -12.296 3.635 1.00 19.47 171 PHE A N 1
ATOM 1273 C CA . PHE A 1 171 ? 21.959 -12.706 4.259 1.00 21.85 171 PHE A CA 1
ATOM 1274 C C . PHE A 1 171 ? 21.650 -13.900 5.164 1.00 23.11 171 PHE A C 1
ATOM 1275 O O . PHE A 1 171 ? 20.739 -13.814 5.920 1.00 19.89 171 PHE A O 1
ATOM 1283 N N . ASP A 1 172 ? 22.344 -15.012 4.932 1.00 24.95 172 ASP A N 1
ATOM 1284 C CA . ASP A 1 172 ? 22.106 -16.293 5.632 1.00 26.82 172 ASP A CA 1
ATOM 1285 C C . ASP A 1 172 ? 23.448 -16.721 6.203 1.00 27.31 172 ASP A C 1
ATOM 1286 O O . ASP A 1 172 ? 24.361 -17.055 5.438 1.00 28.49 172 ASP A O 1
ATOM 1288 N N . ALA A 1 173 ? 23.594 -16.663 7.523 1.00 24.53 173 ALA A N 1
ATOM 1289 C CA . ALA A 1 173 ? 24.821 -17.136 8.149 1.00 26.85 173 ALA A CA 1
ATOM 1290 C C . ALA A 1 173 ? 24.538 -18.433 8.920 1.00 26.82 173 ALA A C 1
ATOM 1291 O O . ALA A 1 173 ? 23.656 -18.466 9.775 1.00 28.44 173 ALA A O 1
ATOM 1293 N N . GLY A 1 174 ? 25.305 -19.474 8.605 1.00 30.93 174 GLY A N 1
ATOM 1294 C CA . GLY A 1 174 ? 25.401 -20.653 9.439 1.00 30.73 174 GLY A CA 1
ATOM 1295 C C . GLY A 1 174 ? 26.712 -20.607 10.178 1.00 32.92 174 GLY A C 1
ATOM 1296 O O . GLY A 1 174 ? 27.495 -19.637 10.005 1.00 32.28 174 GLY A O 1
ATOM 1297 N N . GLU A 1 175 ? 27.009 -21.674 10.925 1.00 32.74 175 GLU A N 1
ATOM 1298 C CA . GLU A 1 175 ? 28.173 -21.700 11.790 1.00 34.93 175 GLU A CA 1
ATOM 1299 C C . GLU A 1 175 ? 29.452 -21.437 10.985 1.00 35.35 175 GLU A C 1
ATOM 1300 O O . GLU A 1 175 ? 30.398 -20.822 11.463 1.00 33.15 175 GLU A O 1
ATOM 1302 N N . ASP A 1 176 ? 29.522 -21.976 9.763 1.00 28.89 176 ASP A N 1
ATOM 1303 C CA . ASP A 1 176 ? 30.735 -21.966 9.034 1.00 28.29 176 ASP A CA 1
ATOM 1304 C C . ASP A 1 176 ? 30.508 -21.457 7.592 1.00 25.55 176 ASP A C 1
ATOM 1305 O O . ASP A 1 176 ? 31.326 -21.696 6.694 1.00 24.09 176 ASP A O 1
ATOM 1310 N N . TYR A 1 177 ? 29.427 -20.704 7.359 1.00 23.02 177 TYR A N 1
ATOM 1311 C CA . TYR A 1 177 ? 29.325 -20.061 6.064 1.00 22.93 177 TYR A CA 1
ATOM 1312 C C . TYR A 1 177 ? 28.449 -18.814 6.141 1.00 20.24 177 TYR A C 1
ATOM 1313 O O . TYR A 1 177 ? 27.693 -18.613 7.080 1.00 22.76 177 TYR A O 1
ATOM 1322 N N . LEU A 1 178 ? 28.598 -17.993 5.116 1.00 19.75 178 LEU A N 1
ATOM 1323 C CA . LEU A 1 178 ? 27.759 -16.885 4.880 1.00 23.74 178 LEU A CA 1
ATOM 1324 C C . LEU A 1 178 ? 27.251 -16.972 3.438 1.00 22.63 178 LEU A C 1
ATOM 1325 O O . LEU A 1 178 ? 28.041 -17.082 2.512 1.00 23.23 178 LEU A O 1
ATOM 1330 N N . SER A 1 179 ? 25.935 -16.928 3.270 1.00 22.89 179 SER A N 1
ATOM 1331 C CA . SER A 1 179 ? 25.327 -16.930 1.967 1.00 26.39 179 SER A CA 1
ATOM 1332 C C . SER A 1 179 ? 24.602 -15.592 1.749 1.00 23.36 179 SER A C 1
ATOM 1333 O O . SER A 1 179 ? 23.943 -15.083 2.638 1.00 21.85 179 SER A O 1
ATOM 1336 N N . ILE A 1 180 ? 24.869 -14.966 0.615 1.00 19.85 180 ILE A N 1
ATOM 1337 C CA . ILE A 1 180 ? 24.171 -13.793 0.207 1.00 21.53 180 ILE A CA 1
ATOM 1338 C C . ILE A 1 180 ? 23.372 -14.143 -1.048 1.00 22.63 180 ILE A C 1
ATOM 1339 O O . ILE A 1 180 ? 23.983 -14.556 -2.026 1.00 21.05 180 ILE A O 1
ATOM 1344 N N . ARG A 1 181 ? 22.051 -13.949 -1.026 1.00 20.39 181 ARG A N 1
ATOM 1345 C CA . ARG A 1 181 ? 21.243 -14.478 -2.137 1.00 23.59 181 ARG A CA 1
ATOM 1346 C C . ARG A 1 181 ? 20.051 -13.578 -2.472 1.00 20.52 181 ARG A C 1
ATOM 1347 O O . ARG A 1 181 ? 19.532 -12.837 -1.642 1.00 17.91 181 ARG A O 1
ATOM 1355 N N . SER A 1 182 ? 19.614 -13.685 -3.726 1.00 19.60 182 SER A N 1
ATOM 1356 C CA . SER A 1 182 ? 18.398 -13.109 -4.154 1.00 22.50 182 SER A CA 1
ATOM 1357 C C . SER A 1 182 ? 17.289 -14.005 -3.617 1.00 27.24 182 SER A C 1
ATOM 1358 O O . SER A 1 182 ? 17.546 -15.127 -3.198 1.00 24.32 182 SER A O 1
ATOM 1361 N N . VAL A 1 183 ? 16.083 -13.472 -3.600 1.00 31.50 183 VAL A N 1
ATOM 1362 C CA . VAL A 1 183 ? 14.929 -14.192 -3.132 1.00 38.91 183 VAL A CA 1
ATOM 1363 C C . VAL A 1 183 ? 13.901 -14.130 -4.266 1.00 40.59 183 VAL A C 1
ATOM 1364 O O . VAL A 1 183 ? 14.230 -13.695 -5.344 1.00 46.32 183 VAL A O 1
ATOM 1368 N N . GLY A 1 184 ? 12.654 -14.522 -3.998 1.00 48.41 184 GLY A N 1
ATOM 1369 C CA . GLY A 1 184 ? 11.561 -14.144 -4.888 1.00 43.82 184 GLY A CA 1
ATOM 1370 C C . GLY A 1 184 ? 11.618 -14.983 -6.160 1.00 45.13 184 GLY A C 1
ATOM 1371 O O . GLY A 1 184 ? 12.497 -15.847 -6.306 1.00 41.77 184 GLY A O 1
ATOM 1372 N N . PRO A 1 185 ? 10.661 -14.772 -7.090 1.00 43.03 185 PRO A N 1
ATOM 1373 C CA . PRO A 1 185 ? 10.432 -15.727 -8.172 1.00 38.39 185 PRO A CA 1
ATOM 1374 C C . PRO A 1 185 ? 11.304 -15.593 -9.431 1.00 36.51 185 PRO A C 1
ATOM 1375 O O . PRO A 1 185 ? 11.230 -16.452 -10.276 1.00 36.00 185 PRO A O 1
ATOM 1379 N N . GLU A 1 186 ? 12.115 -14.542 -9.568 1.00 30.33 186 GLU A N 1
ATOM 1380 C CA . GLU A 1 186 ? 12.952 -14.387 -10.794 1.00 35.29 186 GLU A CA 1
ATOM 1381 C C . GLU A 1 186 ? 14.124 -15.392 -10.738 1.00 35.77 186 GLU A C 1
ATOM 1382 O O . GLU A 1 186 ? 14.646 -15.723 -9.654 1.00 33.03 186 GLU A O 1
ATOM 1388 N N . ARG A 1 187 ? 14.528 -15.898 -11.913 1.00 31.16 187 ARG A N 1
ATOM 1389 C CA . ARG A 1 187 ? 15.566 -16.963 -12.007 1.00 30.14 187 ARG A CA 1
ATOM 1390 C C . ARG A 1 187 ? 16.677 -16.488 -12.954 1.00 31.09 187 ARG A C 1
ATOM 1391 O O . ARG A 1 187 ? 16.458 -15.644 -13.823 1.00 22.18 187 ARG A O 1
ATOM 1399 N N . ARG A 1 188 ? 17.892 -17.046 -12.825 1.00 28.93 188 ARG A N 1
ATOM 1400 C CA . ARG A 1 188 ? 18.252 -17.997 -11.796 1.00 28.76 188 ARG A CA 1
ATOM 1401 C C . ARG A 1 188 ? 18.458 -17.208 -10.498 1.00 29.60 188 ARG A C 1
ATOM 1402 O O . ARG A 1 188 ? 18.763 -16.009 -10.575 1.00 23.34 188 ARG A O 1
ATOM 1410 N N . ARG A 1 189 ? 18.303 -17.865 -9.340 1.00 25.81 189 ARG A N 1
ATOM 1411 C CA . ARG A 1 189 ? 18.629 -17.180 -8.090 1.00 27.96 189 ARG A CA 1
ATOM 1412 C C . ARG A 1 189 ? 20.132 -17.012 -8.041 1.00 27.35 189 ARG A C 1
ATOM 1413 O O . ARG A 1 189 ? 20.904 -17.842 -8.493 1.00 25.35 189 ARG A O 1
ATOM 1421 N N . VAL A 1 190 ? 20.515 -15.845 -7.563 1.00 21.61 190 VAL A N 1
ATOM 1422 C CA . VAL A 1 190 ? 21.887 -15.517 -7.424 1.00 25.72 190 VAL A CA 1
ATOM 1423 C C . VAL A 1 190 ? 22.236 -15.874 -5.998 1.00 24.55 190 VAL A C 1
ATOM 1424 O O . VAL A 1 190 ? 21.418 -15.663 -5.108 1.00 22.69 190 VAL A O 1
ATOM 1428 N N . GLU A 1 191 ? 23.431 -16.417 -5.810 1.00 29.38 191 GLU A N 1
ATOM 1429 C CA . GLU A 1 191 ? 23.876 -16.825 -4.508 1.00 28.11 191 GLU A CA 1
ATOM 1430 C C . GLU A 1 191 ? 25.397 -16.739 -4.506 1.00 29.52 191 GLU A C 1
ATOM 1431 O O . GLU A 1 191 ? 26.064 -17.227 -5.405 1.00 27.31 191 GLU A O 1
ATOM 1437 N N . THR A 1 192 ? 25.932 -16.002 -3.546 1.00 26.66 192 THR A N 1
ATOM 1438 C CA . THR A 1 192 ? 27.313 -16.089 -3.255 1.00 27.75 192 THR A CA 1
ATOM 1439 C C . THR A 1 192 ? 27.420 -16.778 -1.899 1.00 28.15 192 THR A C 1
ATOM 1440 O O . THR A 1 192 ? 26.957 -16.219 -0.944 1.00 26.74 192 THR A O 1
ATOM 1444 N N . ARG A 1 193 ? 28.057 -17.952 -1.849 1.00 25.78 193 ARG A N 1
ATOM 1445 C CA . ARG A 1 193 ? 28.269 -18.698 -0.628 1.00 23.84 193 ARG A CA 1
ATOM 1446 C C . ARG A 1 193 ? 29.744 -18.543 -0.288 1.00 27.07 193 ARG A C 1
ATOM 1447 O O . ARG A 1 193 ? 30.578 -18.835 -1.113 1.00 25.57 193 ARG A O 1
ATOM 1455 N N . LEU A 1 194 ? 30.047 -18.051 0.919 1.00 23.83 194 LEU A N 1
ATOM 1456 C CA . LEU A 1 194 ? 31.419 -17.947 1.346 1.00 27.81 194 LEU A CA 1
ATOM 1457 C C . LEU A 1 194 ? 31.597 -18.888 2.530 1.00 24.88 194 LEU A C 1
ATOM 1458 O O . LEU A 1 194 ? 30.743 -18.991 3.417 1.00 23.29 194 LEU A O 1
ATOM 1463 N N . THR A 1 195 ? 32.723 -19.561 2.513 1.00 28.45 195 THR A N 1
ATOM 1464 C CA . THR A 1 195 ? 33.182 -20.380 3.617 1.00 29.62 195 THR A CA 1
ATOM 1465 C C . THR A 1 195 ? 34.593 -19.890 3.944 1.00 28.74 195 THR A C 1
ATOM 1466 O O . THR A 1 195 ? 35.185 -19.092 3.182 1.00 25.98 195 THR A O 1
ATOM 1470 N N . ARG A 1 196 ? 35.151 -20.430 5.022 1.00 35.42 196 ARG A N 1
ATOM 1471 C CA . ARG A 1 196 ? 36.505 -20.106 5.460 1.00 37.29 196 ARG A CA 1
ATOM 1472 C C . ARG A 1 196 ? 37.568 -20.545 4.441 1.00 39.18 196 ARG A C 1
ATOM 1473 O O . ARG A 1 196 ? 38.667 -20.046 4.524 1.00 39.99 196 ARG A O 1
ATOM 1481 N N . GLU A 1 197 ? 37.239 -21.400 3.458 1.00 38.55 197 GLU A N 1
ATOM 1482 C CA . GLU A 1 197 ? 38.143 -21.630 2.312 1.00 37.15 197 GLU A CA 1
ATOM 1483 C C . GLU A 1 197 ? 38.045 -20.521 1.242 1.00 37.92 197 GLU A C 1
ATOM 1484 O O . GLU A 1 197 ? 38.894 -20.465 0.379 1.00 37.65 197 GLU A O 1
ATOM 1486 N N . SER A 1 198 ? 37.021 -19.646 1.268 1.00 35.30 198 SER A N 1
ATOM 1487 C CA . SER A 1 198 ? 36.874 -18.602 0.250 1.00 32.73 198 SER A CA 1
ATOM 1488 C C . SER A 1 198 ? 37.886 -17.490 0.487 1.00 31.84 198 SER A C 1
ATOM 1489 O O . SER A 1 198 ? 37.947 -16.929 1.573 1.00 37.83 198 SER A O 1
ATOM 1492 N N . PRO A 1 199 ? 38.674 -17.061 -0.512 1.00 33.13 199 PRO A N 1
ATOM 1493 C CA . PRO A 1 199 ? 39.626 -15.964 -0.292 1.00 36.24 199 PRO A CA 1
ATOM 1494 C C . PRO A 1 199 ? 38.898 -14.674 0.141 1.00 33.42 199 PRO A C 1
ATOM 1495 O O . PRO A 1 199 ? 39.421 -13.860 0.895 1.00 35.16 199 PRO A O 1
ATOM 1499 N N . ALA A 1 200 ? 37.656 -14.522 -0.313 1.00 34.11 200 ALA A N 1
ATOM 1500 C CA . ALA A 1 200 ? 36.871 -13.316 -0.053 1.00 31.39 200 ALA A CA 1
ATOM 1501 C C . ALA A 1 200 ? 36.458 -13.216 1.430 1.00 27.84 200 ALA A C 1
ATOM 1502 O O . ALA A 1 200 ? 36.118 -12.129 1.875 1.00 26.39 200 ALA A O 1
ATOM 1504 N N . LEU A 1 201 ? 36.388 -14.344 2.154 1.00 24.70 201 LEU A N 1
ATOM 1505 C CA . LEU A 1 201 ? 35.934 -14.351 3.522 1.00 25.79 201 LEU A CA 1
ATOM 1506 C C . LEU A 1 201 ? 37.162 -14.273 4.424 1.00 29.61 201 LEU A C 1
ATOM 1507 O O . LEU A 1 201 ? 37.865 -15.284 4.632 1.00 27.11 201 LEU A O 1
ATOM 1512 N N . ILE A 1 202 ? 37.411 -13.071 4.937 1.00 29.10 202 ILE A N 1
ATOM 1513 C CA . ILE A 1 202 ? 38.566 -12.810 5.804 1.00 32.61 202 ILE A CA 1
ATOM 1514 C C . ILE A 1 202 ? 38.311 -13.381 7.200 1.00 31.37 202 ILE A C 1
ATOM 1515 O O . ILE A 1 202 ? 39.175 -13.998 7.769 1.00 34.26 202 ILE A O 1
ATOM 1520 N N . ASP A 1 203 ? 37.105 -13.208 7.741 1.00 29.85 203 ASP A N 1
ATOM 1521 C CA . ASP A 1 203 ? 36.780 -13.680 9.068 1.00 27.67 203 ASP A CA 1
ATOM 1522 C C . ASP A 1 203 ? 35.274 -13.921 9.129 1.00 27.80 203 ASP A C 1
ATOM 1523 O O . ASP A 1 203 ? 34.477 -13.277 8.373 1.00 24.44 203 ASP A O 1
ATOM 1526 N N . LEU A 1 204 ? 34.893 -14.879 9.971 1.00 22.34 204 LEU A N 1
ATOM 1527 C CA . LEU A 1 204 ? 33.524 -15.219 10.208 1.00 24.05 204 LEU A CA 1
ATOM 1528 C C . LEU A 1 204 ? 33.351 -15.671 11.663 1.00 26.83 204 LEU A C 1
ATOM 1529 O O . LEU A 1 204 ? 33.995 -16.611 12.084 1.00 26.89 204 LEU A O 1
ATOM 1534 N N . GLU A 1 205 ? 32.470 -15.015 12.411 1.00 24.55 205 GLU A N 1
ATOM 1535 C CA . GLU A 1 205 ? 32.100 -15.446 13.771 1.00 27.82 205 GLU A CA 1
ATOM 1536 C C . GLU A 1 205 ? 30.580 -15.448 13.860 1.00 29.07 205 GLU A C 1
ATOM 1537 O O . GLU A 1 205 ? 29.927 -14.393 13.731 1.00 25.56 205 GLU A O 1
ATOM 1539 N N . VAL A 1 206 ? 30.000 -16.628 14.073 1.00 28.15 206 VAL A N 1
ATOM 1540 C CA . VAL A 1 206 ? 28.579 -16.763 14.145 1.00 30.50 206 VAL A CA 1
ATOM 1541 C C . VAL A 1 206 ? 28.231 -17.383 15.505 1.00 37.48 206 VAL A C 1
ATOM 1542 O O . VAL A 1 206 ? 28.524 -18.543 15.742 1.00 36.40 206 VAL A O 1
ATOM 1546 N N . LYS A 1 207 ? 27.637 -16.573 16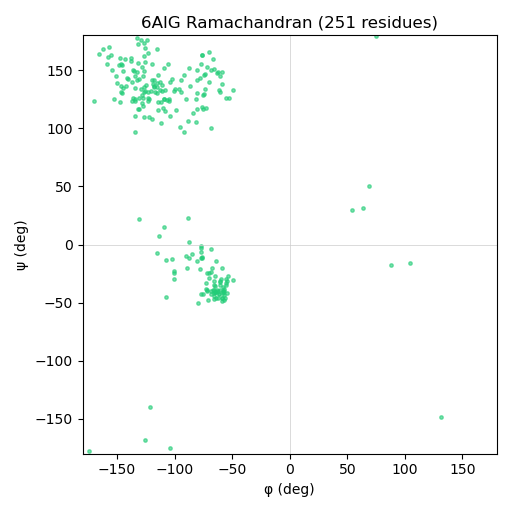.381 1.00 37.28 207 LYS A N 1
ATOM 1547 C CA . LYS A 1 207 ? 27.162 -16.989 17.726 1.00 42.95 207 LYS A CA 1
ATOM 1548 C C . LYS A 1 207 ? 25.923 -17.884 17.569 1.00 43.85 207 LYS A C 1
ATOM 1549 O O . LYS A 1 207 ? 25.832 -18.939 18.184 1.00 44.75 207 LYS A O 1
ATOM 1554 N N . GLU A 1 208 ? 24.961 -17.444 16.745 1.00 41.86 208 GLU A N 1
ATOM 1555 C CA . GLU A 1 208 ? 23.767 -18.240 16.384 1.00 41.13 208 GLU A CA 1
ATOM 1556 C C . GLU A 1 208 ? 23.508 -18.055 14.892 1.00 42.65 208 GLU A C 1
ATOM 1557 O O . GLU A 1 208 ? 23.872 -17.012 14.358 1.00 38.37 208 GLU A O 1
ATOM 1563 N N . PRO A 1 209 ? 22.794 -18.975 14.204 1.00 41.18 209 PRO A N 1
ATOM 1564 C CA . PRO A 1 209 ? 22.469 -18.781 12.797 1.00 40.62 209 PRO A CA 1
ATOM 1565 C C . PRO A 1 209 ? 21.661 -17.477 12.662 1.00 35.02 209 PRO A C 1
ATOM 1566 O O . PRO A 1 209 ? 20.986 -17.049 13.580 1.00 28.61 209 PRO A O 1
ATOM 1570 N N . ALA A 1 210 ? 21.805 -16.798 11.533 1.00 28.09 210 ALA A N 1
ATOM 1571 C CA . ALA A 1 210 ? 21.045 -15.573 11.305 1.00 26.60 210 ALA A CA 1
ATOM 1572 C C . ALA A 1 210 ? 20.634 -15.541 9.838 1.00 27.24 210 ALA A C 1
ATOM 1573 O O . ALA A 1 210 ? 21.450 -15.850 9.025 1.00 27.05 210 ALA A O 1
ATOM 1575 N N . THR A 1 211 ? 19.379 -15.169 9.575 1.00 25.31 211 THR A N 1
ATOM 1576 C CA . THR A 1 211 ? 18.829 -14.961 8.271 1.00 28.65 211 THR A CA 1
ATOM 1577 C C . THR A 1 211 ? 18.044 -13.652 8.299 1.00 25.04 211 THR A C 1
ATOM 1578 O O . THR A 1 211 ? 17.186 -13.489 9.147 1.00 23.56 211 THR A O 1
ATOM 1582 N N . SER A 1 212 ? 18.392 -12.709 7.416 1.00 21.73 212 SER A N 1
ATOM 1583 C CA A SER A 1 212 ? 17.684 -11.442 7.328 0.50 21.49 212 SER A CA 1
ATOM 1584 C CA B SER A 1 212 ? 17.678 -11.439 7.319 0.50 21.52 212 SER A CA 1
ATOM 1585 C C . SER A 1 212 ? 17.623 -10.993 5.866 1.00 21.07 212 SER A C 1
ATOM 1586 O O . SER A 1 212 ? 18.509 -11.314 5.082 1.00 21.61 212 SER A O 1
ATOM 1591 N N . ARG A 1 213 ? 16.590 -10.217 5.542 1.00 20.45 213 ARG A N 1
ATOM 1592 C CA . ARG A 1 213 ? 16.389 -9.642 4.231 1.00 21.92 213 ARG A CA 1
ATOM 1593 C C . ARG A 1 213 ? 16.490 -8.115 4.272 1.00 19.41 213 ARG A C 1
ATOM 1594 O O . ARG A 1 213 ? 16.043 -7.514 5.208 1.00 19.55 213 ARG A O 1
ATOM 1602 N N . TYR A 1 214 ? 17.010 -7.517 3.206 1.00 16.78 214 TYR A N 1
ATOM 1603 C CA . TYR A 1 214 ? 17.268 -6.084 3.151 1.00 17.64 214 TYR A CA 1
ATOM 1604 C C . TYR A 1 214 ? 16.970 -5.600 1.741 1.00 18.25 214 TYR A C 1
ATOM 1605 O O . TYR A 1 214 ? 16.970 -6.409 0.771 1.00 18.45 214 TYR A O 1
ATOM 1614 N N . ASP A 1 215 ? 16.745 -4.303 1.636 1.00 17.52 215 ASP A N 1
ATOM 1615 C CA . ASP A 1 215 ? 16.501 -3.637 0.397 1.00 20.84 215 ASP A CA 1
ATOM 1616 C C . ASP A 1 215 ? 17.825 -3.566 -0.353 1.00 20.99 215 ASP A C 1
ATOM 1617 O O . ASP A 1 215 ? 18.768 -2.935 0.148 1.00 19.15 215 ASP A O 1
ATOM 1622 N N . VAL A 1 216 ? 17.908 -4.205 -1.528 1.00 19.91 216 VAL A N 1
ATOM 1623 C CA A VAL A 1 216 ? 19.212 -4.303 -2.165 0.50 21.21 216 VAL A CA 1
ATOM 1624 C CA B VAL A 1 216 ? 19.172 -4.324 -2.284 0.50 22.41 216 VAL A CA 1
ATOM 1625 C C . VAL A 1 216 ? 19.573 -2.932 -2.761 1.00 22.81 216 VAL A C 1
ATOM 1626 O O . VAL A 1 216 ? 20.752 -2.601 -2.805 1.00 25.04 216 VAL A O 1
ATOM 1633 N N . GLY A 1 217 ? 18.563 -2.165 -3.177 1.00 24.68 217 GLY A N 1
ATOM 1634 C CA . GLY A 1 217 ? 18.795 -0.804 -3.751 1.00 28.87 217 GLY A CA 1
ATOM 1635 C C . GLY A 1 217 ? 19.574 0.070 -2.768 1.00 27.78 217 GLY A C 1
ATOM 1636 O O . GLY A 1 217 ? 20.602 0.710 -3.110 1.00 28.06 217 GLY A O 1
ATOM 1637 N N . TYR A 1 218 ? 19.127 0.027 -1.517 1.00 26.74 218 TYR A N 1
ATOM 1638 C CA . TYR A 1 218 ? 19.726 0.783 -0.460 1.00 27.47 218 TYR A CA 1
ATOM 1639 C C . TYR A 1 218 ? 21.158 0.304 -0.175 1.00 23.76 218 TYR A C 1
ATOM 1640 O O . TYR A 1 218 ? 22.100 1.119 -0.089 1.00 21.23 218 TYR A O 1
ATOM 1649 N N . LEU A 1 219 ? 21.349 -1.005 -0.074 1.00 20.25 219 LEU A N 1
ATOM 1650 C CA . LEU A 1 219 ? 22.651 -1.566 0.214 1.00 22.69 219 LEU A CA 1
ATOM 1651 C C . LEU A 1 219 ? 23.619 -1.263 -0.920 1.00 23.10 219 LEU A C 1
ATOM 1652 O O . LEU A 1 219 ? 24.786 -0.993 -0.678 1.00 20.16 219 LEU A O 1
ATOM 1657 N N . LYS A 1 220 ? 23.127 -1.371 -2.148 1.00 20.19 220 LYS A N 1
ATOM 1658 C CA . LYS A 1 220 ? 23.938 -1.057 -3.309 1.00 27.57 220 LYS A CA 1
ATOM 1659 C C . LYS A 1 220 ? 24.456 0.395 -3.208 1.00 24.04 220 LYS A C 1
ATOM 1660 O O . LYS A 1 220 ? 25.624 0.655 -3.430 1.00 24.69 220 LYS A O 1
ATOM 1666 N N . ARG A 1 221 ? 23.575 1.335 -2.890 1.00 24.75 221 ARG A N 1
ATOM 1667 C CA . ARG A 1 221 ? 23.952 2.729 -2.726 1.00 28.17 221 ARG A CA 1
ATOM 1668 C C . ARG A 1 221 ? 25.038 2.837 -1.643 1.00 28.73 221 ARG A C 1
ATOM 1669 O O . ARG A 1 221 ? 26.041 3.502 -1.840 1.00 25.16 221 ARG A O 1
ATOM 1677 N N . MET A 1 222 ? 24.881 2.080 -0.552 1.00 25.67 222 MET A N 1
ATOM 1678 C CA . MET A 1 222 ? 25.810 2.114 0.570 1.00 26.71 222 MET A CA 1
ATOM 1679 C C . MET A 1 222 ? 27.188 1.586 0.152 1.00 27.40 222 MET A C 1
ATOM 1680 O O . MET A 1 222 ? 28.191 2.024 0.689 1.00 29.83 222 MET A O 1
ATOM 1685 N N . LEU A 1 223 ? 27.235 0.593 -0.735 1.00 26.74 223 LEU A N 1
ATOM 1686 C CA . LEU A 1 223 ? 28.505 -0.052 -1.119 1.00 29.81 223 LEU A CA 1
ATOM 1687 C C . LEU A 1 223 ? 29.285 0.842 -2.094 1.00 32.62 223 LEU A C 1
ATOM 1688 O O . LEU A 1 223 ? 30.415 0.492 -2.487 1.00 33.34 223 LEU A O 1
ATOM 1693 N N . GLY A 1 224 ? 28.703 1.983 -2.473 1.00 35.65 224 GLY A N 1
ATOM 1694 C CA . GLY A 1 224 ? 29.415 3.078 -3.200 1.00 40.02 224 GLY A CA 1
ATOM 1695 C C . GLY A 1 224 ? 30.732 3.466 -2.530 1.00 41.81 224 GLY A C 1
ATOM 1696 O O . GLY A 1 224 ? 31.700 3.841 -3.195 1.00 43.46 224 GLY A O 1
ATOM 1697 N N . VAL A 1 225 ? 30.800 3.324 -1.203 1.00 38.11 225 VAL A N 1
ATOM 1698 C CA . VAL A 1 225 ? 31.970 3.739 -0.451 1.00 36.67 225 VAL A CA 1
ATOM 1699 C C . VAL A 1 225 ? 33.026 2.617 -0.375 1.00 38.71 225 VAL A C 1
ATOM 1700 O O . VAL A 1 225 ? 34.083 2.801 0.277 1.00 38.10 225 VAL A O 1
ATOM 1704 N N . ALA A 1 226 ? 32.771 1.467 -1.021 1.00 38.90 226 ALA A N 1
ATOM 1705 C CA . ALA A 1 226 ? 33.667 0.277 -0.949 1.00 42.32 226 ALA A CA 1
ATOM 1706 C C . ALA A 1 226 ? 35.119 0.623 -1.334 1.00 46.60 226 ALA A C 1
ATOM 1707 O O . ALA A 1 226 ? 36.057 0.022 -0.824 1.00 47.10 226 ALA A O 1
ATOM 1709 N N . LYS A 1 227 ? 35.305 1.589 -2.232 1.00 45.78 227 LYS A N 1
ATOM 1710 C CA . LYS A 1 227 ? 36.636 2.014 -2.693 1.00 50.54 227 LYS A CA 1
ATOM 1711 C C . LYS A 1 227 ? 37.459 2.736 -1.606 1.00 49.09 227 LYS A C 1
ATOM 1712 O O . LYS A 1 227 ? 38.618 3.050 -1.848 1.00 49.44 227 LYS A O 1
ATOM 1718 N N . ILE A 1 228 ? 36.910 2.989 -0.411 1.00 44.21 228 ILE A N 1
ATOM 1719 C CA . ILE A 1 228 ? 37.749 3.520 0.712 1.00 48.28 228 ILE A CA 1
ATOM 1720 C C . ILE A 1 228 ? 38.376 2.382 1.539 1.00 41.41 228 ILE A C 1
ATOM 1721 O O . ILE A 1 228 ? 39.301 2.654 2.308 1.00 42.45 228 ILE A O 1
ATOM 1726 N N . ALA A 1 229 ? 37.824 1.156 1.471 1.00 36.79 229 ALA A N 1
ATOM 1727 C CA . ALA A 1 229 ? 38.326 0.015 2.265 1.00 36.98 229 ALA A CA 1
ATOM 1728 C C . ALA A 1 229 ? 38.380 -1.254 1.406 1.00 33.93 229 ALA A C 1
ATOM 1729 O O . ALA A 1 229 ? 37.434 -1.569 0.678 1.00 34.33 229 ALA A O 1
ATOM 1731 N N . GLU A 1 230 ? 39.446 -2.030 1.594 1.00 32.16 230 GLU A N 1
ATOM 1732 C CA . GLU A 1 230 ? 39.599 -3.354 0.975 1.00 36.69 230 GLU A CA 1
ATOM 1733 C C . GLU A 1 230 ? 38.469 -4.308 1.441 1.00 29.46 230 GLU A C 1
ATOM 1734 O O . GLU A 1 230 ? 37.881 -5.040 0.635 1.00 29.45 230 GLU A O 1
ATOM 1740 N N . SER A 1 231 ? 38.138 -4.290 2.728 1.00 25.64 231 SER A N 1
ATOM 1741 C CA . SER A 1 231 ? 37.146 -5.189 3.253 1.00 26.58 231 SER A CA 1
ATOM 1742 C C . SER A 1 231 ? 36.039 -4.430 4.008 1.00 25.30 231 SER A C 1
ATOM 1743 O O . SER A 1 231 ? 36.166 -3.265 4.363 1.00 26.17 231 SER A O 1
ATOM 1746 N N . ILE A 1 232 ? 34.935 -5.129 4.194 1.00 20.01 232 ILE A N 1
ATOM 1747 C CA A ILE A 1 232 ? 33.808 -4.636 4.907 0.50 21.36 232 ILE A CA 1
ATOM 1748 C CA B ILE A 1 232 ? 33.772 -4.663 4.886 0.50 21.28 232 ILE A CA 1
ATOM 1749 C C . ILE A 1 232 ? 33.552 -5.582 6.076 1.00 20.68 232 ILE A C 1
ATOM 1750 O O . ILE A 1 232 ? 33.679 -6.822 5.933 1.00 22.00 232 ILE A O 1
ATOM 1757 N N . GLU A 1 233 ? 33.257 -4.990 7.237 1.00 20.01 233 GLU A N 1
ATOM 1758 C CA . GLU A 1 233 ? 32.833 -5.745 8.385 1.00 20.71 233 GLU A CA 1
ATOM 1759 C C . GLU A 1 233 ? 31.321 -5.672 8.469 1.00 21.76 233 GLU A C 1
ATOM 1760 O O . GLU A 1 233 ? 30.757 -4.588 8.607 1.00 21.45 233 GLU A O 1
ATOM 1766 N N . LEU A 1 234 ? 30.704 -6.844 8.323 1.00 20.55 234 LEU A N 1
ATOM 1767 C CA . LEU A 1 234 ? 29.264 -7.035 8.307 1.00 21.61 234 LEU A CA 1
ATOM 1768 C C . LEU A 1 234 ? 28.842 -7.621 9.646 1.00 22.47 234 LEU A C 1
ATOM 1769 O O . LEU A 1 234 ? 29.524 -8.546 10.185 1.00 23.62 234 LEU A O 1
ATOM 1774 N N . SER A 1 235 ? 27.713 -7.156 10.164 1.00 19.18 235 SER A N 1
ATOM 1775 C CA . SER A 1 235 ? 27.157 -7.704 11.398 1.00 20.36 235 SER A CA 1
ATOM 1776 C C . SER A 1 235 ? 25.646 -7.688 11.289 1.00 18.81 235 SER A C 1
ATOM 1777 O O . SER A 1 235 ? 25.083 -6.649 10.920 1.00 18.23 235 SER A O 1
ATOM 1780 N N . PHE A 1 236 ? 24.985 -8.786 11.671 1.00 20.00 236 PHE A N 1
ATOM 1781 C CA . PHE A 1 236 ? 23.538 -8.835 11.647 1.00 19.30 236 PHE A CA 1
ATOM 1782 C C . PHE A 1 236 ? 22.998 -9.990 12.513 1.00 20.13 236 PHE A C 1
ATOM 1783 O O . PHE A 1 236 ? 23.729 -10.838 13.025 1.00 20.87 236 PHE A O 1
ATOM 1791 N N . SER A 1 237 ? 21.682 -9.933 12.719 1.00 22.76 237 SER A N 1
ATOM 1792 C CA . SER A 1 237 ? 20.901 -10.932 13.439 1.00 22.44 237 SER A CA 1
ATOM 1793 C C . SER A 1 237 ? 19.628 -11.129 12.637 1.00 24.81 237 SER A C 1
ATOM 1794 O O . SER A 1 237 ? 19.276 -10.261 11.844 1.00 20.25 237 SER A O 1
ATOM 1797 N N . THR A 1 238 ? 18.937 -12.262 12.859 1.00 22.58 238 THR A N 1
ATOM 1798 C CA . THR A 1 238 ? 17.678 -12.518 12.243 1.00 22.61 238 THR A CA 1
ATOM 1799 C C . THR A 1 238 ? 16.696 -11.376 12.459 1.00 22.03 238 THR A C 1
ATOM 1800 O O . THR A 1 238 ? 16.399 -10.977 13.559 1.00 21.80 238 THR A O 1
ATOM 1804 N N . ASP A 1 239 ? 16.159 -10.891 11.337 1.00 23.56 239 ASP A N 1
ATOM 1805 C CA . ASP A 1 239 ? 15.101 -9.871 11.284 1.00 28.69 239 ASP A CA 1
ATOM 1806 C C . ASP A 1 239 ? 15.513 -8.635 12.083 1.00 30.12 239 ASP A C 1
ATOM 1807 O O . ASP A 1 239 ? 14.644 -7.943 12.620 1.00 27.59 239 ASP A O 1
ATOM 1812 N N . LYS A 1 240 ? 16.831 -8.371 12.147 1.00 26.45 240 LYS A N 1
ATOM 1813 C CA . LYS A 1 240 ? 17.376 -7.175 12.785 1.00 26.16 240 LYS A CA 1
ATOM 1814 C C . LYS A 1 240 ? 18.291 -6.437 11.803 1.00 24.76 240 LYS A C 1
ATOM 1815 O O . LYS A 1 240 ? 18.590 -6.970 10.721 1.00 20.55 240 LYS A O 1
ATOM 1821 N N . PRO A 1 241 ? 18.705 -5.181 12.137 1.00 21.40 241 PRO A N 1
ATOM 1822 C CA . PRO A 1 241 ? 19.494 -4.340 11.234 1.00 19.99 241 PRO A CA 1
ATOM 1823 C C . PRO A 1 241 ? 20.845 -4.982 10.878 1.00 19.75 241 PRO A C 1
ATOM 1824 O O . PRO A 1 241 ? 21.455 -5.731 11.653 1.00 20.23 241 PRO A O 1
ATOM 1828 N N . LEU A 1 242 ? 21.266 -4.739 9.632 1.00 17.86 242 LEU A N 1
ATOM 1829 C CA . LEU A 1 242 ? 22.576 -5.011 9.206 1.00 17.29 242 LEU A CA 1
ATOM 1830 C C . LEU A 1 242 ? 23.467 -3.804 9.531 1.00 17.53 242 LEU A C 1
ATOM 1831 O O . LEU A 1 242 ? 23.135 -2.677 9.229 1.00 17.20 242 LEU A O 1
ATOM 1836 N N . LYS A 1 243 ? 24.650 -4.072 10.050 1.00 16.43 243 LYS A N 1
ATOM 1837 C CA . LYS A 1 243 ? 25.684 -3.073 10.189 1.00 17.19 243 LYS A CA 1
ATOM 1838 C C . LYS A 1 243 ? 26.870 -3.396 9.264 1.00 17.56 243 LYS A C 1
ATOM 1839 O O . LYS A 1 243 ? 27.286 -4.537 9.147 1.00 16.88 243 LYS A O 1
ATOM 1845 N N . MET A 1 244 ? 27.426 -2.365 8.649 1.00 16.12 244 MET A N 1
ATOM 1846 C CA . MET A 1 244 ? 28.522 -2.468 7.701 1.00 17.76 244 MET A CA 1
ATOM 1847 C C . MET A 1 244 ? 29.534 -1.389 8.064 1.00 17.86 244 MET A C 1
ATOM 1848 O O . MET A 1 244 ? 29.139 -0.218 8.190 1.00 15.93 244 MET A O 1
ATOM 1853 N N . VAL A 1 245 ? 30.789 -1.796 8.281 1.00 16.69 245 VAL A N 1
ATOM 1854 C CA . VAL A 1 245 ? 31.815 -0.896 8.706 1.00 18.20 245 VAL A CA 1
ATOM 1855 C C . VAL A 1 245 ? 32.931 -0.968 7.685 1.00 18.22 245 VAL A C 1
ATOM 1856 O O . VAL A 1 245 ? 33.349 -2.071 7.351 1.00 17.97 245 VAL A O 1
ATOM 1860 N N . PHE A 1 246 ? 33.271 0.194 7.126 1.00 18.90 246 PHE A N 1
ATOM 1861 C CA . PHE A 1 246 ? 34.383 0.388 6.224 1.00 20.84 246 PHE A CA 1
ATOM 1862 C C . PHE A 1 246 ? 35.494 1.169 6.924 1.00 22.98 246 PHE A C 1
ATOM 1863 O O . PHE A 1 246 ? 35.276 2.319 7.293 1.00 19.75 246 PHE A O 1
ATOM 1871 N N . LYS A 1 247 ? 36.649 0.529 7.122 1.00 22.45 247 LYS A N 1
ATOM 1872 C CA . LYS A 1 247 ? 37.792 1.088 7.839 1.00 27.63 247 LYS A CA 1
ATOM 1873 C C . LYS A 1 247 ? 38.837 1.490 6.805 1.00 36.95 247 LYS A C 1
ATOM 1874 O O . LYS A 1 247 ? 39.339 0.629 6.117 1.00 39.00 247 LYS A O 1
ATOM 1880 N N . SER A 1 248 ? 39.052 2.795 6.622 1.00 34.16 248 SER A N 1
ATOM 1881 C CA . SER A 1 248 ? 40.079 3.263 5.697 1.00 38.36 248 SER A CA 1
ATOM 1882 C C . SER A 1 248 ? 41.463 3.039 6.316 1.00 40.71 248 SER A C 1
ATOM 1883 O O . SER A 1 248 ? 41.640 3.087 7.538 1.00 34.42 248 SER A O 1
ATOM 1886 N N . PRO A 1 249 ? 42.501 2.743 5.498 1.00 42.34 249 PRO A N 1
ATOM 1887 C CA . PRO A 1 249 ? 43.874 2.661 6.018 1.00 41.50 249 PRO A CA 1
ATOM 1888 C C . PRO A 1 249 ? 44.345 3.939 6.748 1.00 36.81 249 PRO A C 1
ATOM 1889 O O . PRO A 1 249 ? 45.139 3.862 7.658 1.00 40.66 249 PRO A O 1
ATOM 1893 N N . ASP A 1 250 ? 43.825 5.107 6.360 1.00 39.63 250 ASP A N 1
ATOM 1894 C CA . ASP A 1 250 ? 44.209 6.405 6.973 1.00 44.45 250 ASP A CA 1
ATOM 1895 C C . ASP A 1 250 ? 43.535 6.617 8.350 1.00 37.30 250 ASP A C 1
ATOM 1896 O O . ASP A 1 250 ? 43.814 7.588 9.047 1.00 38.19 250 ASP A O 1
ATOM 1901 N N . GLY A 1 251 ? 42.636 5.721 8.748 1.00 29.26 251 GLY A N 1
ATOM 1902 C CA . GLY A 1 251 ? 41.999 5.760 10.053 1.00 29.53 251 GLY A CA 1
ATOM 1903 C C . GLY A 1 251 ? 40.551 6.275 9.995 1.00 24.76 251 GLY A C 1
ATOM 1904 O O . GLY A 1 251 ? 39.852 6.140 10.925 1.00 24.52 251 GLY A O 1
ATOM 1905 N N . SER A 1 252 ? 40.116 6.915 8.915 1.00 28.29 252 SER A N 1
ATOM 1906 C CA . SER A 1 252 ? 38.693 7.318 8.839 1.00 29.73 252 SER A CA 1
ATOM 1907 C C . SER A 1 252 ? 37.801 6.062 8.761 1.00 29.86 252 SER A C 1
ATOM 1908 O O . SER A 1 252 ? 38.236 4.945 8.421 1.00 26.42 252 SER A O 1
ATOM 1911 N N . ARG A 1 253 ? 36.525 6.229 9.100 1.00 25.29 253 ARG A N 1
ATOM 1912 C CA . ARG A 1 253 ? 35.636 5.102 9.230 1.00 23.73 253 ARG A CA 1
ATOM 1913 C C . ARG A 1 253 ? 34.242 5.542 8.796 1.00 22.84 253 ARG A C 1
ATOM 1914 O O . ARG A 1 253 ? 33.857 6.684 9.111 1.00 18.23 253 ARG A O 1
ATOM 1922 N N . VAL A 1 254 ? 33.553 4.692 8.015 1.00 17.68 254 VAL A N 1
ATOM 1923 C CA . VAL A 1 254 ? 32.167 4.923 7.624 1.00 17.54 254 VAL A CA 1
ATOM 1924 C C . VAL A 1 254 ? 31.413 3.684 8.099 1.00 17.80 254 VAL A C 1
ATOM 1925 O O . VAL A 1 254 ? 31.868 2.559 7.764 1.00 16.59 254 VAL A O 1
ATOM 1929 N N . THR A 1 255 ? 30.346 3.874 8.887 1.00 14.87 255 THR A N 1
ATOM 1930 C CA . THR A 1 255 ? 29.468 2.804 9.305 1.00 17.35 255 THR A CA 1
ATOM 1931 C C . THR A 1 255 ? 28.072 3.083 8.780 1.00 16.77 255 THR A C 1
ATOM 1932 O O . THR A 1 255 ? 27.636 4.238 8.813 1.00 15.31 255 THR A O 1
ATOM 1936 N N . TYR A 1 256 ? 27.403 2.043 8.289 1.00 15.29 256 TYR A N 1
ATOM 1937 C CA . TYR A 1 256 ? 26.023 2.150 8.004 1.00 15.61 256 TYR A CA 1
ATOM 1938 C C . TYR A 1 256 ? 25.213 1.150 8.832 1.00 16.73 256 TYR A C 1
ATOM 1939 O O . TYR A 1 256 ? 25.698 0.079 9.154 1.00 16.72 256 TYR A O 1
ATOM 1948 N N . LEU A 1 257 ? 23.936 1.476 9.044 1.00 16.47 257 LEU A N 1
ATOM 1949 C CA . LEU A 1 257 ? 22.969 0.566 9.629 1.00 17.65 257 LEU A CA 1
ATOM 1950 C C . LEU A 1 257 ? 21.764 0.565 8.706 1.00 16.72 257 LEU A C 1
ATOM 1951 O O . LEU A 1 257 ? 21.345 1.646 8.237 1.00 14.90 257 LEU A O 1
ATOM 1956 N N . LEU A 1 258 ? 21.247 -0.615 8.387 1.00 14.35 258 LEU A N 1
ATOM 1957 C CA . LEU A 1 258 ? 20.095 -0.719 7.535 1.00 16.39 258 LEU A CA 1
ATOM 1958 C C . LEU A 1 258 ? 19.082 -1.653 8.197 1.00 15.49 258 LEU A C 1
ATOM 1959 O O . LEU A 1 258 ? 19.414 -2.777 8.533 1.00 14.50 258 LEU A O 1
ATOM 1964 N N . ALA A 1 259 ? 17.863 -1.165 8.349 1.00 15.94 259 ALA A N 1
ATOM 1965 C CA . ALA A 1 259 ? 16.772 -1.923 8.913 1.00 18.19 259 ALA A CA 1
ATOM 1966 C C . ALA A 1 259 ? 16.383 -3.043 7.957 1.00 17.30 259 ALA A C 1
ATOM 1967 O O . ALA A 1 259 ? 16.509 -2.882 6.743 1.00 17.91 259 ALA A O 1
ATOM 1969 N N . PRO A 1 260 ? 15.871 -4.171 8.485 1.00 19.76 260 PRO A N 1
ATOM 1970 C CA . PRO A 1 260 ? 15.457 -5.297 7.651 1.00 22.92 260 PRO A CA 1
ATOM 1971 C C . PRO A 1 260 ? 14.175 -4.982 6.881 1.00 24.60 260 PRO A C 1
ATOM 1972 O O . PRO A 1 260 ? 13.429 -4.049 7.280 1.00 26.18 260 PRO A O 1
ATOM 1976 N N . SER A 1 261 ? 14.016 -5.644 5.725 1.00 26.64 261 SER A N 1
ATOM 1977 C CA . SER A 1 261 ? 12.736 -5.805 5.022 1.00 38.82 261 SER A CA 1
ATOM 1978 C C . SER A 1 261 ? 11.953 -6.961 5.668 1.00 42.50 261 SER A C 1
ATOM 1979 O O . SER A 1 261 ? 12.483 -8.062 5.839 1.00 51.03 261 SER A O 1
ATOM 1982 N N . THR A 1 262 ? 10.719 -6.696 6.099 1.00 55.41 262 THR A N 1
ATOM 1983 C CA . THR A 1 262 ? 9.955 -7.664 6.931 1.00 57.63 262 THR A CA 1
ATOM 1984 C C . THR A 1 262 ? 8.548 -7.844 6.350 1.00 54.35 262 THR A C 1
ATOM 1985 O O . THR A 1 262 ? 8.288 -7.418 5.212 1.00 60.27 262 THR A O 1
#

Solvent-accessible surface area: 12725 Å² total; per-residue (Å²): 158,100,188,75,117,37,78,106,90,28,41,3,5,0,36,2,32,0,31,35,4,44,32,4,1,41,3,1,23,68,9,17,100,58,1,19,5,33,0,42,58,81,4,4,121,2,89,5,20,10,133,74,131,60,2,3,0,9,1,20,2,52,34,106,18,17,114,63,41,85,39,34,88,131,45,85,122,12,72,4,0,4,33,1,113,64,2,55,44,4,0,67,60,14,77,119,49,22,54,0,19,0,20,0,21,117,90,56,0,0,1,20,0,88,28,163,101,114,30,141,76,91,23,90,28,65,212,22,145,70,64,64,41,139,145,139,109,72,75,50,34,2,52,8,25,0,37,2,51,46,1,100,116,6,1,110,43,0,78,133,23,28,101,40,0,12,1,8,5,9,78,90,80,2,0,1,73,0,18,30,118,108,126,197,122,31,84,30,151,7,48,145,98,25,126,12,12,94,65,10,59,30,131,101,99,0,61,1,104,0,56,1,17,26,0,83,115,0,0,27,5,9,146,14,8,130,32,0,54,3,14,5,10,68,97,121,50,1,67,2,11,0,93,14,134,62,36,1,103,0,10,1,38,2,31,37,40,143

B-factor: mean 29.26, std 11.26, range [12.2, 76.06]

Nearest PDB structures (foldseek):
  6aig-assembly1_A  TM=1.004E+00  e=1.118E-50  Aeropyrum pernix K1
  4rjf-assembly3_E  TM=8.985E-01  e=1.489E-21  Homo sapiens
  6cbi-assembly2_D  TM=8.909E-01  e=3.701E-21  Homo sapiens
  6cbi-assembly2_B  TM=8.869E-01  e=1.572E-20  Homo sapiens
  8gcj-assembly2_D  TM=8.916E-01  e=8.269E-20  Homo sapiens

Secondary structure (DSSP, 8-state):
--S--SSTT-SEEEEEEHHHHHHHHHHHHTT-SEEEEEEETTEEEEEEE-TTSSEEEEEEEEGGGSSEEEE-TT-SEEEEEEEHHHHHHHHTT--TT-EEEEEE-SSEEEEEEESSSEEEEEEE----------------SEEEEEEHHHHHHHHHHHHHH-SEEEEEEETTEEEEEE-SS-SSPPEEEEETTSTTEEEEEESS-EEEEEEHHHHHHHGGGGGG-SEEEEEE-TTS-EEEEEE-TTS-EEEEEEPPP-

Radius of gyration: 20.03 Å; Cα contacts (8 Å, |Δi|>4): 638; chains: 1; bounding box: 40×58×37 Å

Organism: Aeropyrum pernix (strain ATCC 700893 / DSM 11879 / JCM 9820 / NBRC 100138 / K1) (NCBI:txid272557)